Protein AF-A0A961BV70-F1 (afdb_monomer_lite)

Foldseek 3Di:
DVVVVVVVVVVVVVVVVVVVVVVVVVVVLQCVLDLDNVDRAPDDSVLVPDPDLLSVLSVLSSVLLVVVPDPPPPDDDDDDPPDLVNLSVVLVVLSRVLRNVSVVLVPDDPVSSPVVSVVSSVSSVVSSVSSVVSVVVVVVVVVPDDDPPDDDPVVVVVVVVVVVVVVVVVVVVVVVVVVCVVVVNPCVCVVPVPDDPPDPVVPPDDPDDPPPDDDDDDDPPPPDDDDDPVPVVVPPDDDDDDPDDDDDDDD

pLDDT: mean 79.18, std 16.56, range [47.66, 98.44]

Sequence (251 aa):
MELLIALLVIVITWCLLMALGVGVFWWKLERSNRVVPSRPTPAPVTWLVSPARPAQLHRRLRNAVAPGHQPPRKRAEAPMPGSLPALRRDLEDQAVTVDHHLVQVANRPRAYRRHELVALDVQVRQVEALSQRVRQLEFHSSTNPPPGARPIPQTDTELHRLAQSVQHHEQAFAELNALERANGLGDLEALLRPAAPADRAASSAPTADPLASRPAPPTPDELGPAREADAISQQLWPPTPRPGARAPRQR

Secondary structure (DSSP, 8-state):
-HHHHHHHHHHHHHHHHHHHHHHHHHHHHHHHT-SSTTS-----GGGGT--SHHHHHHHHHHHHHGGG-PPP-S--PPPPTTSHHHHHHHHHHHHHHHHHHHHHHHHS-HHHHHHHHHHHHHHHHHHHHHHHHHHHHHHHHHTS--BTBPPPTHHHHHHHHHHHHHHHHHHHHHHHHHHHHHTTGGGHHHHHS----TTSTT--------TT--PPPPPTT------SHHHHTTSS-PPPPPTT-PPP---

Structure (mmCIF, N/CA/C/O backbone):
data_AF-A0A961BV70-F1
#
_entry.id   AF-A0A961BV70-F1
#
loop_
_atom_site.group_PDB
_atom_site.id
_atom_site.type_symbol
_atom_site.label_atom_id
_atom_site.label_alt_id
_atom_site.label_comp_id
_atom_site.label_asym_id
_atom_site.label_entity_id
_atom_site.label_seq_id
_atom_site.pdbx_PDB_ins_code
_atom_site.Cartn_x
_atom_site.Cartn_y
_atom_site.Cartn_z
_atom_site.occupancy
_atom_site.B_iso_or_equiv
_atom_site.auth_seq_id
_atom_site.auth_comp_id
_atom_site.auth_asym_id
_atom_site.auth_atom_id
_atom_site.pdbx_PDB_model_num
ATOM 1 N N . MET A 1 1 ? 24.519 -1.765 -52.452 1.00 93.06 1 MET A N 1
ATOM 2 C CA . MET A 1 1 ? 24.445 -2.793 -51.389 1.00 93.06 1 MET A CA 1
ATOM 3 C C . MET A 1 1 ? 24.973 -2.267 -50.060 1.00 93.06 1 MET A C 1
ATOM 5 O O . MET A 1 1 ? 24.235 -2.324 -49.089 1.00 93.06 1 MET A O 1
ATOM 9 N N . GLU A 1 2 ? 26.171 -1.675 -50.009 1.00 95.44 2 GLU A N 1
ATOM 10 C CA . GLU A 1 2 ? 26.780 -1.193 -48.752 1.00 95.44 2 GLU A CA 1
ATOM 11 C C . GLU A 1 2 ? 25.962 -0.133 -47.997 1.00 95.44 2 GLU A C 1
ATOM 13 O O . GLU A 1 2 ? 25.763 -0.268 -46.794 1.00 95.44 2 GLU A O 1
ATOM 18 N N . LEU A 1 3 ? 25.394 0.865 -48.690 1.00 96.56 3 LEU A N 1
ATOM 19 C CA . LEU A 1 3 ? 24.526 1.876 -48.057 1.00 96.56 3 LEU A CA 1
ATOM 20 C C . LEU A 1 3 ? 23.280 1.266 -47.395 1.00 96.56 3 LEU A C 1
ATOM 22 O O . LEU A 1 3 ? 22.829 1.735 -46.354 1.00 96.56 3 LEU A O 1
ATOM 26 N N . LEU A 1 4 ? 22.742 0.199 -47.988 1.00 96.12 4 LEU A N 1
ATOM 27 C CA . LEU A 1 4 ? 21.566 -0.506 -47.481 1.00 96.12 4 LEU A CA 1
ATOM 28 C C . LEU A 1 4 ? 21.922 -1.294 -46.211 1.00 96.12 4 LEU A C 1
ATOM 30 O O . LEU A 1 4 ? 21.178 -1.261 -45.234 1.00 96.12 4 LEU A O 1
ATOM 34 N N . ILE A 1 5 ? 23.102 -1.924 -46.199 1.00 97.38 5 ILE A N 1
ATOM 35 C CA . ILE A 1 5 ? 23.652 -2.612 -45.023 1.00 97.38 5 ILE A CA 1
ATOM 36 C C . ILE A 1 5 ? 23.908 -1.608 -43.891 1.00 97.38 5 ILE A C 1
ATOM 38 O O . ILE A 1 5 ? 23.471 -1.839 -42.767 1.00 97.38 5 ILE A O 1
ATOM 42 N N . ALA A 1 6 ? 24.552 -0.473 -44.179 1.00 97.44 6 ALA A N 1
ATOM 43 C CA . ALA A 1 6 ? 24.838 0.555 -43.178 1.00 97.44 6 ALA A CA 1
ATOM 44 C C . ALA A 1 6 ? 23.553 1.126 -42.550 1.00 97.44 6 ALA A C 1
ATOM 46 O O . ALA A 1 6 ? 23.449 1.213 -41.326 1.00 97.44 6 ALA A O 1
ATOM 47 N N . LEU A 1 7 ? 22.545 1.447 -43.370 1.00 97.81 7 LEU A N 1
ATOM 48 C CA . LEU A 1 7 ? 21.243 1.915 -42.890 1.00 97.81 7 LEU A CA 1
ATOM 49 C C . LEU A 1 7 ? 20.566 0.871 -41.991 1.00 97.81 7 LEU A C 1
ATOM 51 O O . LEU A 1 7 ? 20.076 1.209 -40.915 1.00 97.81 7 LEU A O 1
ATOM 55 N N . LEU A 1 8 ? 20.567 -0.398 -42.407 1.00 98.06 8 LEU A N 1
ATOM 56 C CA . LEU A 1 8 ? 19.967 -1.493 -41.648 1.00 98.06 8 LEU A CA 1
ATOM 57 C C . LEU A 1 8 ? 20.641 -1.668 -40.279 1.00 98.06 8 LEU A C 1
ATOM 59 O O . LEU A 1 8 ? 19.948 -1.785 -39.271 1.00 98.06 8 LEU A O 1
ATOM 63 N N . VAL A 1 9 ? 21.974 -1.606 -40.219 1.00 98.19 9 VAL A N 1
ATOM 64 C CA . VAL A 1 9 ? 22.724 -1.675 -38.953 1.00 98.19 9 VAL A CA 1
ATOM 65 C C . VAL A 1 9 ? 22.363 -0.510 -38.032 1.00 98.19 9 VAL A C 1
ATOM 67 O O . VAL A 1 9 ? 22.137 -0.724 -36.840 1.00 98.19 9 VAL A O 1
ATOM 70 N N . ILE A 1 10 ? 22.250 0.711 -38.563 1.00 98.44 10 ILE A N 1
ATOM 71 C CA . ILE A 1 10 ? 21.857 1.891 -37.779 1.00 98.44 10 ILE A CA 1
ATOM 72 C C . ILE A 1 10 ? 20.443 1.719 -37.210 1.00 98.44 10 ILE A C 1
ATOM 74 O O . ILE A 1 10 ? 20.242 1.931 -36.013 1.00 98.44 10 ILE A O 1
ATOM 78 N N . VAL A 1 11 ? 19.476 1.298 -38.032 1.00 98.38 11 VAL A N 1
ATOM 79 C CA . VAL A 1 11 ? 18.085 1.080 -37.600 1.00 98.38 11 VAL A CA 1
ATOM 80 C C .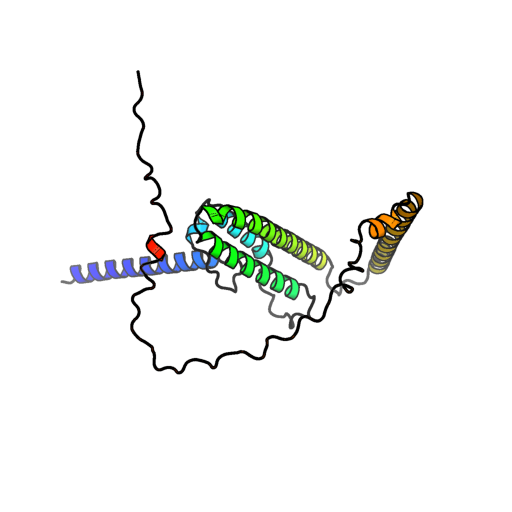 VAL A 1 11 ? 18.009 0.002 -36.520 1.00 98.38 11 VAL A C 1
ATOM 82 O O . VAL A 1 11 ? 17.393 0.228 -35.481 1.00 98.38 11 VAL A O 1
ATOM 85 N N . ILE A 1 12 ? 18.687 -1.134 -36.710 1.00 98.25 12 ILE A N 1
ATOM 86 C CA . ILE A 1 12 ? 18.727 -2.218 -35.716 1.00 98.25 12 ILE A CA 1
ATOM 87 C C . ILE A 1 12 ? 19.347 -1.727 -34.406 1.00 98.25 12 ILE A C 1
ATOM 89 O O . ILE A 1 12 ? 18.802 -1.987 -33.334 1.00 98.25 12 ILE A O 1
ATOM 93 N N . THR A 1 13 ? 20.446 -0.974 -34.479 1.00 98.31 13 THR A N 1
ATOM 94 C CA . THR A 1 13 ? 21.120 -0.422 -33.296 1.00 98.31 13 THR A CA 1
ATOM 95 C C . THR A 1 13 ? 20.191 0.514 -32.519 1.00 98.31 13 THR A C 1
ATOM 97 O O . THR A 1 13 ? 20.054 0.378 -31.304 1.00 98.31 13 THR A O 1
ATOM 100 N N . TRP A 1 14 ? 19.483 1.417 -33.204 1.00 98.44 14 TRP A N 1
ATOM 101 C CA . TRP A 1 14 ? 18.501 2.307 -32.577 1.00 98.44 14 TRP A CA 1
ATOM 102 C C . TRP A 1 14 ? 17.315 1.553 -31.973 1.00 98.44 14 TRP A C 1
ATOM 104 O O . TRP A 1 14 ? 16.906 1.859 -30.851 1.00 98.44 14 TRP A O 1
ATOM 114 N N . CYS A 1 15 ? 16.786 0.546 -32.670 1.00 97.94 15 CYS A N 1
ATOM 115 C CA . CYS A 1 15 ? 15.726 -0.312 -32.145 1.00 97.94 15 CYS A CA 1
ATOM 116 C C . CYS A 1 15 ? 16.171 -1.052 -30.876 1.00 97.94 15 CYS A C 1
ATOM 118 O O . CYS A 1 15 ? 15.418 -1.087 -29.904 1.00 97.94 15 CYS A O 1
ATOM 120 N N . LEU A 1 16 ? 17.396 -1.588 -30.850 1.00 97.56 16 LEU A N 1
ATOM 121 C CA . LEU A 1 16 ? 17.963 -2.254 -29.674 1.00 97.56 16 LEU A CA 1
ATOM 122 C C . LEU A 1 16 ? 18.126 -1.288 -28.496 1.00 97.56 16 LEU A C 1
ATOM 124 O O . LEU A 1 16 ? 17.727 -1.617 -27.378 1.00 97.56 16 LEU A O 1
ATOM 128 N N . LEU A 1 17 ? 18.651 -0.084 -28.738 1.00 97.31 17 LEU A N 1
ATOM 129 C CA . LEU A 1 17 ? 18.788 0.946 -27.704 1.00 97.31 17 LEU A CA 1
ATOM 130 C C . LEU A 1 17 ? 17.429 1.365 -27.130 1.00 97.31 17 LEU A C 1
ATOM 132 O O . LEU A 1 17 ? 17.287 1.468 -25.911 1.00 97.31 17 LEU A O 1
ATOM 136 N N . MET A 1 18 ? 16.416 1.559 -27.979 1.00 97.69 18 MET A N 1
ATOM 137 C CA . MET A 1 18 ? 15.059 1.895 -27.536 1.00 97.69 18 MET A CA 1
ATOM 138 C C . MET A 1 18 ? 14.412 0.757 -26.750 1.00 97.69 18 MET A C 1
ATOM 140 O O . MET A 1 18 ? 13.852 1.001 -25.683 1.00 97.69 18 MET A O 1
ATOM 144 N N . ALA A 1 19 ? 14.526 -0.485 -27.222 1.00 95.00 19 ALA A N 1
ATOM 145 C CA . ALA A 1 19 ? 14.002 -1.648 -26.512 1.00 95.00 19 ALA A CA 1
ATOM 146 C C . ALA A 1 19 ? 14.646 -1.798 -25.124 1.00 95.00 19 ALA A C 1
ATOM 148 O O . ALA A 1 19 ? 13.940 -2.005 -24.135 1.00 95.00 19 ALA A O 1
ATOM 149 N N . LEU A 1 20 ? 15.967 -1.614 -25.028 1.00 95.38 20 LEU A N 1
ATOM 150 C CA . LEU A 1 20 ? 16.687 -1.636 -23.756 1.00 95.38 20 LEU A CA 1
ATOM 151 C C . LEU A 1 20 ? 16.236 -0.491 -22.838 1.00 95.38 20 LEU A C 1
ATOM 153 O O . LEU A 1 20 ? 15.956 -0.716 -21.660 1.00 95.38 20 LEU A O 1
ATOM 157 N N . GLY A 1 21 ? 16.117 0.724 -23.379 1.00 95.00 21 GLY A N 1
ATOM 158 C CA . GLY A 1 21 ? 15.649 1.897 -22.644 1.00 95.00 21 GLY A CA 1
ATOM 159 C C . GLY A 1 21 ? 14.245 1.703 -22.070 1.00 95.00 21 GLY A C 1
ATOM 160 O O . GLY A 1 21 ? 14.028 1.933 -20.880 1.00 95.00 21 GLY A O 1
ATOM 161 N N . VAL A 1 22 ? 13.310 1.205 -22.883 1.00 93.44 22 VAL A N 1
ATOM 162 C CA . VAL A 1 22 ? 11.944 0.873 -22.454 1.00 93.44 22 VAL A CA 1
ATOM 163 C C . VAL A 1 22 ? 11.966 -0.232 -21.399 1.00 93.44 22 VAL A C 1
ATOM 165 O O . VAL A 1 22 ? 11.309 -0.087 -20.371 1.00 93.44 22 VAL A O 1
ATOM 168 N N . GLY A 1 23 ? 12.758 -1.291 -21.585 1.00 90.94 23 GLY A N 1
ATOM 169 C CA . GLY A 1 23 ? 12.879 -2.382 -20.615 1.00 90.94 23 GLY A CA 1
ATOM 170 C C . GLY A 1 23 ? 13.374 -1.912 -19.243 1.00 90.94 23 GLY A C 1
ATOM 171 O O . GLY A 1 23 ? 12.754 -2.204 -18.220 1.00 90.94 23 GLY A O 1
ATOM 172 N N . VAL A 1 24 ? 14.444 -1.112 -19.209 1.00 90.88 24 VAL A N 1
ATOM 173 C CA . VAL A 1 24 ? 14.981 -0.532 -17.965 1.00 90.88 24 VAL A CA 1
ATOM 174 C C . VAL A 1 24 ? 13.976 0.426 -17.324 1.00 90.88 24 VAL A C 1
ATOM 176 O O . VAL A 1 24 ? 13.809 0.424 -16.102 1.00 90.88 24 VAL A O 1
ATOM 179 N N . PHE A 1 25 ? 13.282 1.229 -18.132 1.00 89.44 25 PHE A N 1
ATOM 180 C CA . PHE A 1 25 ? 12.258 2.150 -17.651 1.00 89.44 25 PHE A CA 1
ATOM 181 C C . PHE A 1 25 ? 11.081 1.408 -17.004 1.00 89.44 25 PHE A C 1
ATOM 183 O O . PHE A 1 25 ? 10.689 1.744 -15.885 1.00 89.44 25 PHE A O 1
ATOM 190 N N . TRP A 1 26 ? 10.575 0.352 -17.647 1.00 86.44 26 TRP A N 1
ATOM 191 C CA . TRP A 1 26 ? 9.524 -0.511 -17.103 1.00 86.44 26 TRP A CA 1
ATOM 192 C C . TRP A 1 26 ? 9.962 -1.218 -15.823 1.00 86.44 26 TRP A C 1
ATOM 194 O O . TRP A 1 26 ? 9.235 -1.191 -14.833 1.00 86.44 26 TRP A O 1
ATOM 204 N N . TRP A 1 27 ? 11.179 -1.761 -15.791 1.00 84.75 27 TRP A N 1
ATOM 205 C CA . TRP A 1 27 ? 11.729 -2.390 -14.590 1.00 84.75 27 TRP A CA 1
ATOM 206 C C . TRP A 1 27 ? 11.845 -1.404 -13.420 1.00 84.75 27 TRP A C 1
ATOM 208 O O . TRP A 1 27 ? 11.506 -1.725 -12.279 1.00 84.75 27 TRP A O 1
ATOM 218 N N . LYS A 1 28 ? 12.269 -0.165 -13.694 1.00 85.94 28 LYS A N 1
ATOM 219 C CA . LYS A 1 28 ? 12.348 0.898 -12.686 1.00 85.94 28 LYS A CA 1
ATOM 220 C C . LYS A 1 28 ? 10.963 1.306 -12.178 1.00 85.94 28 LYS A C 1
ATOM 222 O O . LYS A 1 28 ? 10.810 1.545 -10.976 1.00 85.94 28 LYS A O 1
ATOM 227 N N . LEU A 1 29 ? 9.966 1.374 -13.061 1.00 83.81 29 LEU A N 1
ATOM 228 C CA . LEU A 1 29 ? 8.575 1.660 -12.703 1.00 83.81 29 LEU A CA 1
ATOM 229 C C . LEU A 1 29 ? 7.986 0.553 -11.835 1.00 83.81 29 LEU A C 1
ATOM 231 O O . LEU A 1 29 ? 7.416 0.844 -10.789 1.00 83.81 29 LEU A O 1
ATOM 235 N N . GLU A 1 30 ? 8.180 -0.705 -12.217 1.00 82.94 30 GLU A N 1
ATOM 236 C CA . GLU A 1 30 ? 7.689 -1.851 -11.459 1.00 82.94 30 GLU A CA 1
ATOM 237 C C . GLU A 1 30 ? 8.342 -1.917 -10.079 1.00 82.94 30 GLU A C 1
ATOM 239 O O . GLU A 1 30 ? 7.657 -2.058 -9.071 1.00 82.94 30 GLU A O 1
ATOM 244 N N . ARG A 1 31 ? 9.662 -1.707 -10.002 1.00 81.69 31 ARG A N 1
ATOM 245 C CA . ARG A 1 31 ? 10.385 -1.642 -8.728 1.00 81.69 31 ARG A CA 1
ATOM 246 C C . ARG A 1 31 ? 9.912 -0.483 -7.854 1.00 81.69 31 ARG A C 1
ATOM 248 O O . ARG A 1 31 ? 9.874 -0.615 -6.634 1.00 81.69 31 ARG A O 1
ATOM 255 N N . SER A 1 32 ? 9.530 0.632 -8.472 1.00 80.50 32 SER A N 1
ATOM 256 C CA . SER A 1 32 ? 8.930 1.763 -7.769 1.00 80.50 32 SER A CA 1
ATOM 257 C C . SER A 1 32 ? 7.488 1.481 -7.355 1.00 80.50 32 SER A C 1
ATOM 259 O O . SER A 1 32 ? 7.044 2.043 -6.373 1.00 80.50 32 SER A O 1
ATOM 261 N N . ASN A 1 33 ? 6.739 0.620 -8.037 1.00 84.25 33 ASN A N 1
ATOM 262 C CA . ASN A 1 33 ? 5.350 0.332 -7.671 1.00 84.25 33 ASN A CA 1
ATOM 263 C C . ASN A 1 33 ? 5.216 -0.653 -6.495 1.00 84.25 33 ASN A C 1
ATOM 265 O O . ASN A 1 33 ? 4.112 -0.916 -6.038 1.00 84.25 33 ASN A O 1
ATOM 269 N N . ARG A 1 34 ? 6.324 -1.211 -5.997 1.00 86.44 34 ARG A N 1
ATOM 270 C CA . ARG A 1 34 ? 6.309 -2.175 -4.890 1.00 86.44 34 ARG A CA 1
ATOM 271 C C . ARG A 1 34 ? 6.154 -1.459 -3.548 1.00 86.44 34 ARG A C 1
ATOM 273 O O . ARG A 1 34 ? 6.873 -0.498 -3.265 1.00 86.44 34 ARG A O 1
ATOM 280 N N . VAL A 1 35 ? 5.246 -1.965 -2.708 1.00 84.25 35 VAL A N 1
ATOM 281 C CA . VAL A 1 35 ? 5.086 -1.522 -1.308 1.00 84.25 35 VAL A CA 1
ATOM 282 C C . VAL A 1 35 ? 6.305 -1.934 -0.483 1.00 84.25 35 VAL A C 1
ATOM 284 O O . VAL A 1 35 ? 6.856 -1.123 0.256 1.00 84.25 35 VAL A O 1
ATOM 287 N N . VAL A 1 36 ? 6.759 -3.177 -0.668 1.00 85.19 36 VAL A N 1
ATOM 288 C CA . VAL A 1 36 ? 7.942 -3.738 -0.011 1.00 85.19 36 VAL A CA 1
ATOM 289 C C . VAL A 1 36 ? 8.957 -4.130 -1.091 1.00 85.19 36 VAL A C 1
ATOM 291 O O . VAL A 1 36 ? 8.629 -4.945 -1.952 1.00 85.19 36 VAL A O 1
ATOM 294 N N . PRO A 1 37 ? 10.195 -3.598 -1.089 1.00 79.69 37 PRO A N 1
ATOM 295 C CA . PRO A 1 37 ? 11.159 -3.844 -2.169 1.00 79.69 37 PRO A CA 1
ATOM 296 C C . PRO A 1 37 ? 11.518 -5.321 -2.378 1.00 79.69 37 PRO A C 1
ATOM 298 O O . PRO A 1 37 ? 11.852 -5.721 -3.495 1.00 79.69 37 PRO A O 1
ATOM 301 N N . SER A 1 38 ? 11.457 -6.117 -1.308 1.00 81.69 38 SER A N 1
ATOM 302 C CA . SER A 1 38 ? 11.804 -7.540 -1.288 1.00 81.69 38 SER A CA 1
ATOM 303 C C . SER A 1 38 ? 10.693 -8.461 -1.796 1.00 81.69 38 SER A C 1
ATOM 305 O O . SER A 1 38 ? 10.983 -9.623 -2.076 1.00 81.69 38 SER A O 1
ATOM 307 N N . ARG A 1 39 ? 9.448 -7.982 -1.953 1.00 82.62 39 ARG A N 1
ATOM 308 C CA . ARG A 1 39 ? 8.317 -8.816 -2.385 1.00 82.62 39 ARG A CA 1
ATOM 309 C C . ARG A 1 39 ? 7.649 -8.278 -3.651 1.00 82.62 39 ARG A C 1
ATOM 311 O O . ARG A 1 39 ? 7.432 -7.072 -3.767 1.00 82.62 39 ARG A O 1
ATOM 318 N N . PRO A 1 40 ? 7.326 -9.150 -4.622 1.00 82.50 40 PRO A N 1
ATOM 319 C CA . PRO A 1 40 ? 6.528 -8.746 -5.769 1.00 82.50 40 PRO A CA 1
ATOM 320 C C . PRO A 1 40 ? 5.101 -8.420 -5.313 1.00 82.50 40 PRO A C 1
ATOM 322 O O . PRO A 1 40 ? 4.535 -9.126 -4.482 1.00 82.50 40 PRO A O 1
ATOM 325 N N . THR A 1 41 ? 4.523 -7.356 -5.865 1.00 80.31 41 THR A N 1
ATOM 326 C CA . THR A 1 41 ? 3.137 -6.944 -5.606 1.00 80.31 41 THR A CA 1
ATOM 327 C C . THR A 1 41 ? 2.348 -6.994 -6.916 1.00 80.31 41 THR A C 1
ATOM 329 O O . THR A 1 41 ? 2.859 -6.503 -7.924 1.00 80.31 41 THR A O 1
ATOM 332 N N . PRO A 1 42 ? 1.103 -7.498 -6.937 1.00 83.12 42 PRO A N 1
ATOM 333 C CA . PRO A 1 42 ? 0.272 -7.571 -8.142 1.00 83.12 42 PRO A CA 1
ATOM 334 C C . PRO A 1 42 ? -0.327 -6.212 -8.562 1.00 83.12 42 PRO A C 1
ATOM 336 O O . PRO A 1 42 ? -1.200 -6.160 -9.428 1.00 83.12 42 PRO A O 1
ATOM 339 N N . ALA A 1 43 ? 0.100 -5.105 -7.945 1.00 85.62 43 ALA A N 1
ATOM 340 C CA . ALA A 1 43 ? -0.422 -3.775 -8.223 1.00 85.62 43 ALA A CA 1
ATOM 341 C C . ALA A 1 43 ? -0.111 -3.334 -9.670 1.00 85.62 43 ALA A C 1
ATOM 343 O O . ALA A 1 43 ? 1.052 -3.341 -10.091 1.00 85.62 43 ALA A O 1
ATOM 344 N N . PRO A 1 44 ? -1.119 -2.900 -10.448 1.00 88.62 44 PRO A N 1
ATOM 345 C CA . PRO A 1 44 ? -0.910 -2.490 -11.829 1.00 88.62 44 PRO A CA 1
ATOM 346 C C . PRO A 1 44 ? -0.116 -1.180 -11.902 1.00 88.62 44 PRO A C 1
ATOM 348 O O . PRO A 1 44 ? -0.380 -0.224 -11.171 1.00 88.62 44 PRO A O 1
ATOM 351 N N . VAL A 1 45 ? 0.816 -1.097 -12.855 1.00 87.62 45 VAL A N 1
ATOM 352 C CA . VAL A 1 45 ? 1.683 0.083 -13.065 1.00 87.62 45 VAL A CA 1
ATOM 353 C C . VAL A 1 45 ? 0.906 1.371 -13.363 1.00 87.62 45 VAL A C 1
ATOM 355 O O . VAL A 1 45 ? 1.381 2.472 -13.088 1.00 87.62 45 VAL A O 1
ATOM 358 N N . THR A 1 46 ? -0.328 1.253 -13.860 1.00 89.50 46 THR A N 1
ATOM 359 C CA . THR A 1 46 ? -1.224 2.389 -14.133 1.00 89.50 46 THR A CA 1
ATOM 360 C C . THR A 1 46 ? -1.569 3.195 -12.872 1.00 89.50 46 THR A C 1
ATOM 362 O O . THR A 1 46 ? -1.903 4.379 -12.966 1.00 89.50 46 THR A O 1
ATOM 365 N N . TRP A 1 47 ? -1.444 2.611 -11.674 1.00 91.12 47 TRP A N 1
ATOM 366 C CA . TRP A 1 47 ? -1.696 3.307 -10.407 1.00 91.12 47 TRP A CA 1
ATOM 367 C C . TRP A 1 47 ? -0.650 4.371 -10.068 1.00 91.12 47 TRP A C 1
ATOM 369 O O . TRP A 1 47 ? -0.955 5.304 -9.319 1.00 91.12 47 TRP A O 1
ATOM 379 N N . LEU A 1 48 ? 0.543 4.312 -10.667 1.00 87.06 48 LEU A N 1
ATOM 380 C CA . LEU A 1 48 ? 1.571 5.344 -10.491 1.00 87.06 48 LEU A CA 1
ATOM 381 C C . LEU A 1 48 ? 1.128 6.714 -11.012 1.00 87.06 48 LEU A C 1
ATOM 383 O O . LEU A 1 48 ? 1.573 7.736 -10.497 1.00 87.06 48 LEU A O 1
ATOM 387 N N . VAL A 1 49 ? 0.206 6.741 -11.977 1.00 88.31 49 VAL A N 1
ATOM 388 C CA . VAL A 1 49 ? -0.316 7.976 -12.586 1.00 88.31 49 VAL A CA 1
ATOM 389 C C . VAL A 1 49 ? -1.811 8.181 -12.342 1.00 88.31 49 VAL A C 1
ATOM 391 O O . VAL A 1 49 ? -2.278 9.315 -12.350 1.00 88.31 49 VAL A O 1
ATOM 394 N N . SER A 1 50 ? -2.569 7.121 -12.044 1.00 91.25 50 SER A N 1
ATOM 395 C CA . SER A 1 50 ? -4.018 7.223 -11.843 1.00 91.25 50 SER A CA 1
ATOM 396 C C . SER A 1 50 ? -4.399 8.005 -10.572 1.00 91.25 50 SER A C 1
ATOM 398 O O . SER A 1 50 ? -3.877 7.704 -9.496 1.00 91.25 50 SER A O 1
ATOM 400 N N . PRO A 1 51 ? -5.364 8.945 -10.641 1.00 93.06 51 PRO A N 1
ATOM 401 C CA . PRO A 1 51 ? -5.909 9.628 -9.467 1.00 93.06 51 PRO A CA 1
ATOM 402 C C . PRO A 1 51 ? -7.006 8.822 -8.750 1.00 93.06 51 PRO A C 1
ATOM 404 O O . PRO A 1 51 ? -7.635 9.331 -7.822 1.00 93.06 51 PRO A O 1
ATOM 407 N N . ALA A 1 52 ? -7.289 7.586 -9.175 1.00 93.75 52 ALA A N 1
ATOM 408 C CA . ALA A 1 52 ? -8.355 6.776 -8.598 1.00 93.75 52 ALA A CA 1
ATOM 409 C C . ALA A 1 52 ? -8.113 6.472 -7.104 1.00 93.75 52 ALA A C 1
ATOM 411 O O . ALA A 1 52 ? -6.984 6.250 -6.674 1.00 93.75 52 ALA A O 1
ATOM 412 N N . ARG A 1 53 ? -9.194 6.383 -6.314 1.00 95.19 53 ARG A N 1
ATOM 413 C CA . ARG A 1 53 ? -9.150 6.023 -4.881 1.00 95.19 53 ARG A CA 1
ATOM 414 C C . ARG A 1 53 ? -8.253 4.819 -4.528 1.00 95.19 53 ARG A C 1
ATOM 416 O O . ARG A 1 53 ? -7.458 4.981 -3.608 1.00 95.19 53 ARG A O 1
ATOM 423 N N . PRO A 1 54 ? -8.313 3.659 -5.218 1.00 94.25 54 PRO A N 1
ATOM 424 C CA . PRO A 1 54 ? -7.407 2.544 -4.918 1.00 94.25 54 PRO A CA 1
ATOM 425 C C . PRO A 1 54 ? -5.929 2.924 -5.092 1.00 94.25 54 PRO A C 1
ATOM 427 O O . PRO A 1 54 ? -5.117 2.636 -4.220 1.00 94.25 54 PRO A O 1
ATOM 430 N N . ALA A 1 55 ? -5.587 3.667 -6.149 1.00 94.94 55 ALA A N 1
ATOM 431 C CA . ALA A 1 55 ? -4.220 4.130 -6.373 1.00 94.94 55 ALA A CA 1
ATOM 432 C C . ALA A 1 55 ? -3.741 5.084 -5.263 1.00 94.94 55 ALA A C 1
ATOM 434 O O . ALA A 1 55 ? -2.593 5.004 -4.831 1.00 94.94 55 ALA A O 1
ATOM 435 N N . GLN A 1 56 ? -4.617 5.959 -4.757 1.00 95.94 56 GLN A N 1
ATOM 436 C CA . GLN A 1 56 ? -4.285 6.844 -3.633 1.00 95.94 56 GLN A CA 1
ATOM 437 C C . GLN A 1 56 ? -3.994 6.058 -2.347 1.00 95.94 56 GLN A C 1
ATOM 439 O O . GLN A 1 56 ? -3.005 6.341 -1.673 1.00 95.94 56 GLN A O 1
ATOM 444 N N . LEU A 1 57 ? -4.831 5.066 -2.023 1.00 96.19 57 LEU A N 1
ATOM 445 C CA . LEU A 1 57 ? -4.641 4.196 -0.858 1.00 96.19 57 LEU A CA 1
ATOM 446 C C . LEU A 1 57 ? -3.344 3.384 -0.963 1.00 96.19 57 LEU A C 1
ATOM 448 O O . LEU A 1 57 ? -2.584 3.333 -0.001 1.00 96.19 57 LEU A O 1
ATOM 452 N N . HIS A 1 58 ? -3.038 2.841 -2.142 1.00 95.00 58 HIS A N 1
ATOM 453 C CA . HIS A 1 58 ? -1.779 2.141 -2.395 1.00 95.00 58 HIS A CA 1
ATOM 454 C C . HIS A 1 58 ? -0.555 3.054 -2.193 1.00 95.00 58 HIS A C 1
ATOM 456 O O . HIS A 1 58 ? 0.389 2.688 -1.495 1.00 95.00 58 HIS A O 1
ATOM 462 N N . ARG A 1 59 ? -0.570 4.283 -2.736 1.00 93.81 59 ARG A N 1
ATOM 463 C CA . ARG A 1 59 ? 0.527 5.253 -2.531 1.00 93.81 59 ARG A CA 1
ATOM 464 C C . ARG A 1 59 ? 0.705 5.621 -1.057 1.00 93.81 59 ARG A C 1
ATOM 466 O O . ARG A 1 59 ? 1.835 5.739 -0.595 1.00 93.81 59 ARG A O 1
ATOM 473 N N . ARG A 1 60 ? -0.396 5.789 -0.321 1.00 94.25 60 ARG A N 1
ATOM 474 C CA . ARG A 1 60 ? -0.389 6.038 1.127 1.00 94.25 60 ARG A CA 1
ATOM 475 C C . ARG A 1 60 ? 0.238 4.881 1.902 1.00 94.25 60 ARG A C 1
ATOM 477 O O . ARG A 1 60 ? 1.178 5.105 2.660 1.00 94.25 60 ARG A O 1
ATOM 484 N N . LEU A 1 61 ? -0.197 3.655 1.618 1.00 94.12 61 LEU A N 1
ATOM 485 C CA . LEU A 1 61 ? 0.361 2.436 2.199 1.00 94.12 61 LEU A CA 1
ATOM 486 C C . LEU A 1 61 ? 1.863 2.309 1.905 1.00 94.12 61 LEU A C 1
ATOM 488 O O . LEU A 1 61 ? 2.663 2.089 2.810 1.00 94.12 61 LEU A O 1
ATOM 492 N N . ARG A 1 62 ? 2.277 2.555 0.658 1.00 92.19 62 ARG A N 1
ATOM 493 C CA . ARG A 1 62 ? 3.693 2.587 0.275 1.00 92.19 62 ARG A CA 1
ATOM 494 C C . ARG A 1 62 ? 4.483 3.634 1.064 1.00 92.19 62 ARG A C 1
ATOM 496 O O . ARG A 1 62 ? 5.565 3.329 1.552 1.00 92.19 62 ARG A O 1
ATOM 503 N N . ASN A 1 63 ? 3.956 4.845 1.231 1.00 90.62 63 ASN A N 1
ATOM 504 C CA . ASN A 1 63 ? 4.619 5.906 2.001 1.00 90.62 63 ASN A CA 1
ATOM 505 C C . ASN A 1 63 ? 4.715 5.587 3.506 1.00 90.62 63 ASN A C 1
ATOM 507 O O . ASN A 1 63 ? 5.646 6.044 4.177 1.00 90.62 63 ASN A O 1
ATOM 511 N N . ALA A 1 64 ? 3.779 4.800 4.043 1.00 91.38 64 ALA A N 1
ATOM 512 C CA . ALA A 1 64 ? 3.819 4.315 5.420 1.00 91.38 64 ALA A CA 1
ATOM 513 C C . ALA A 1 64 ? 4.973 3.321 5.639 1.00 91.38 64 ALA A C 1
ATOM 515 O O . ALA A 1 64 ? 5.720 3.438 6.612 1.00 91.38 64 ALA A O 1
ATOM 516 N N . VAL A 1 65 ? 5.182 2.402 4.695 1.00 90.00 65 VAL A N 1
ATOM 517 C CA . VAL A 1 65 ? 6.176 1.322 4.820 1.00 90.00 65 VAL A CA 1
ATOM 518 C C . VAL A 1 65 ? 7.573 1.739 4.334 1.00 90.00 65 VAL A C 1
ATOM 520 O O . VAL A 1 65 ? 8.577 1.310 4.900 1.00 90.00 65 VAL A O 1
ATOM 523 N N . ALA A 1 66 ? 7.672 2.619 3.330 1.00 83.50 66 ALA A N 1
ATOM 524 C CA . ALA A 1 66 ? 8.936 2.934 2.649 1.00 83.50 66 ALA A CA 1
ATOM 525 C C . ALA A 1 66 ? 10.096 3.396 3.564 1.00 83.50 66 ALA A C 1
ATOM 527 O O . ALA A 1 66 ? 11.219 2.930 3.365 1.00 83.50 66 ALA A O 1
ATOM 528 N N . PRO A 1 67 ? 9.889 4.261 4.574 1.00 65.81 67 PRO A N 1
ATOM 529 C CA . PRO A 1 67 ? 10.973 4.758 5.431 1.00 65.81 67 PRO A CA 1
ATOM 530 C C . PRO A 1 67 ? 11.562 3.701 6.365 1.00 65.81 67 PRO A C 1
ATOM 532 O O . PRO A 1 67 ? 12.648 3.907 6.896 1.00 65.81 67 PRO A O 1
ATOM 535 N N . GLY A 1 68 ? 10.889 2.558 6.522 1.00 58.91 68 GLY A N 1
ATOM 536 C CA . GLY A 1 68 ? 11.435 1.410 7.232 1.00 58.91 68 GLY A CA 1
ATOM 537 C C . GLY A 1 68 ? 12.449 0.614 6.407 1.00 58.91 68 GLY A C 1
ATOM 538 O O . GLY A 1 68 ? 13.149 -0.227 6.940 1.00 58.91 68 GLY A O 1
ATOM 539 N N . HIS A 1 69 ? 12.614 0.834 5.107 1.00 55.16 69 HIS A N 1
ATOM 540 C CA . HIS A 1 69 ? 13.504 -0.024 4.322 1.00 55.16 69 HIS A CA 1
ATOM 541 C C . HIS A 1 69 ? 14.918 0.557 4.187 1.00 55.16 69 HIS A C 1
ATOM 543 O O . HIS A 1 69 ? 15.436 0.720 3.084 1.00 55.16 69 HIS A O 1
ATOM 549 N N . GLN A 1 70 ? 15.570 0.886 5.306 1.00 57.53 70 GLN A N 1
ATOM 550 C CA . GLN A 1 70 ? 17.030 0.997 5.293 1.00 57.53 70 GLN A CA 1
ATOM 551 C C . GLN A 1 70 ? 17.622 -0.415 5.327 1.00 57.53 70 GLN A C 1
ATOM 553 O O . GLN A 1 70 ? 17.257 -1.196 6.212 1.00 57.53 70 GLN A O 1
ATOM 558 N N . PRO A 1 71 ? 18.507 -0.772 4.374 1.00 52.97 71 PRO A N 1
ATOM 559 C CA . PRO A 1 71 ? 19.095 -2.100 4.338 1.00 52.97 71 PRO A CA 1
ATOM 560 C C . PRO A 1 71 ? 19.800 -2.357 5.675 1.00 52.97 71 PRO A C 1
ATOM 562 O O . PRO A 1 71 ? 20.570 -1.498 6.121 1.00 52.97 71 PRO A O 1
ATOM 565 N N . PRO A 1 72 ? 19.551 -3.507 6.330 1.00 52.03 72 PRO A N 1
ATOM 566 C CA . PRO A 1 72 ? 20.239 -3.834 7.567 1.00 52.03 72 PRO A CA 1
ATOM 567 C C . PRO A 1 72 ? 21.742 -3.777 7.287 1.00 52.03 72 PRO A C 1
ATOM 569 O O . PRO A 1 72 ? 22.234 -4.417 6.353 1.00 52.03 72 PRO A O 1
ATOM 572 N N . ARG A 1 73 ? 22.479 -2.964 8.052 1.00 56.00 73 ARG A N 1
ATOM 573 C CA . ARG A 1 73 ? 23.941 -2.859 7.952 1.00 56.00 73 ARG A CA 1
ATOM 574 C C . ARG A 1 73 ? 24.557 -4.213 8.318 1.00 56.00 73 ARG A C 1
ATOM 576 O O . ARG A 1 73 ? 24.848 -4.425 9.480 1.00 56.00 73 ARG A O 1
ATOM 583 N N . LYS A 1 74 ? 24.685 -5.114 7.332 1.00 47.66 74 LYS A N 1
ATOM 584 C CA . LYS A 1 74 ? 25.482 -6.360 7.181 1.00 47.66 74 LYS A CA 1
ATOM 585 C C . LYS A 1 74 ? 25.837 -7.243 8.405 1.00 47.66 74 LYS A C 1
ATOM 587 O O . LYS A 1 74 ? 26.588 -8.195 8.234 1.00 47.66 74 LYS A O 1
ATOM 592 N N . ARG A 1 75 ? 25.319 -7.007 9.609 1.00 48.22 75 ARG A N 1
ATOM 593 C CA . ARG A 1 75 ? 25.765 -7.672 10.843 1.00 48.22 75 ARG A CA 1
ATOM 594 C C . ARG A 1 75 ? 24.645 -7.800 11.879 1.00 48.22 75 ARG A C 1
ATOM 596 O O . ARG A 1 75 ? 24.876 -7.585 13.060 1.00 48.22 75 ARG A O 1
ATOM 603 N N . ALA A 1 76 ? 23.424 -8.079 11.431 1.00 53.78 76 ALA A N 1
ATOM 604 C CA . ALA A 1 76 ? 22.304 -8.317 12.334 1.00 53.78 76 ALA A CA 1
ATOM 605 C C . ALA A 1 76 ? 22.136 -9.827 12.533 1.00 53.78 76 ALA A C 1
ATOM 607 O O . ALA A 1 76 ? 21.858 -10.548 11.574 1.00 53.78 76 ALA A O 1
ATOM 608 N N . GLU A 1 77 ? 22.343 -10.276 13.770 1.00 57.12 77 GLU A N 1
ATOM 609 C CA . GLU A 1 77 ? 21.917 -11.585 14.268 1.00 57.12 77 GLU A CA 1
ATOM 610 C C . GLU A 1 77 ? 20.446 -11.861 13.918 1.00 57.12 77 GLU A C 1
ATOM 612 O O . GLU A 1 77 ? 19.670 -10.947 13.615 1.00 57.12 77 GLU A O 1
ATOM 617 N N . ALA A 1 78 ? 20.064 -13.142 13.934 1.00 62.41 78 ALA A N 1
ATOM 618 C CA . ALA A 1 78 ? 18.688 -13.556 13.694 1.00 62.41 78 ALA A CA 1
ATOM 619 C C . ALA A 1 78 ? 17.727 -12.733 14.580 1.00 62.41 78 ALA A C 1
ATOM 621 O O . ALA A 1 78 ? 17.946 -12.660 15.790 1.00 62.41 78 ALA A O 1
ATOM 622 N N . PRO A 1 79 ? 16.684 -12.092 14.016 1.00 61.62 79 PRO A N 1
ATOM 623 C CA . PRO A 1 79 ? 15.786 -11.262 14.806 1.00 61.62 79 PRO A CA 1
ATOM 624 C C . PRO A 1 79 ? 15.101 -12.080 15.891 1.00 61.62 79 PRO A C 1
ATOM 626 O O . PRO A 1 79 ? 14.357 -13.014 15.597 1.00 61.62 79 PRO A O 1
ATOM 629 N N . MET A 1 80 ? 15.348 -11.710 17.142 1.00 66.88 80 MET A N 1
ATOM 630 C CA . MET A 1 80 ? 14.651 -12.282 18.284 1.00 66.88 80 MET A CA 1
ATOM 631 C C . MET A 1 80 ? 13.161 -11.887 18.224 1.00 66.88 80 MET A C 1
ATOM 633 O O . MET A 1 80 ? 12.853 -10.760 17.811 1.00 66.88 80 MET A O 1
ATOM 637 N N . PRO A 1 81 ? 12.217 -12.765 18.607 1.00 67.81 81 PRO A N 1
ATOM 638 C CA . PRO A 1 81 ? 10.802 -12.407 18.696 1.00 67.81 81 PRO A CA 1
ATOM 639 C C . PRO A 1 81 ? 10.609 -11.172 19.588 1.00 67.81 81 PRO A C 1
ATOM 641 O O . PRO A 1 81 ? 11.238 -11.065 20.638 1.00 67.81 81 PRO A O 1
ATOM 644 N N . GLY A 1 82 ? 9.787 -10.215 19.152 1.00 73.06 82 GLY A N 1
ATOM 645 C CA . GLY A 1 82 ? 9.584 -8.941 19.860 1.00 73.06 82 GLY A CA 1
ATOM 646 C C . GLY A 1 82 ? 10.671 -7.882 19.628 1.00 73.06 82 GLY A C 1
ATOM 647 O O . GLY A 1 82 ? 10.543 -6.760 20.110 1.00 73.06 82 GLY A O 1
ATOM 648 N N . SER A 1 83 ? 11.719 -8.192 18.859 1.00 82.94 83 SER A N 1
ATOM 649 C CA . SER A 1 83 ? 12.689 -7.185 18.425 1.00 82.94 83 SER A CA 1
ATOM 650 C C . SER A 1 83 ? 12.082 -6.229 17.389 1.00 82.94 83 SER A C 1
ATOM 652 O O . SER A 1 83 ? 11.191 -6.585 16.616 1.00 82.94 83 SER A O 1
ATOM 654 N N . LEU A 1 84 ? 12.604 -5.004 17.325 1.00 84.62 84 LEU A N 1
ATOM 655 C CA . LEU A 1 84 ? 12.172 -3.983 16.365 1.00 84.62 84 LEU A CA 1
ATOM 656 C C . LEU A 1 84 ? 12.209 -4.456 14.890 1.00 84.62 84 LEU A C 1
ATOM 658 O O . LEU A 1 84 ? 11.262 -4.170 14.155 1.00 84.62 84 LEU A O 1
ATOM 662 N N . PRO A 1 85 ? 13.213 -5.244 14.437 1.00 84.12 85 PRO A N 1
ATOM 663 C CA . PRO A 1 85 ? 13.196 -5.842 13.103 1.00 84.12 85 PRO A CA 1
ATOM 664 C C . PRO A 1 85 ? 12.076 -6.867 12.886 1.00 84.12 85 PRO A C 1
ATOM 666 O O . PRO A 1 85 ? 11.588 -6.975 11.763 1.00 84.12 85 PRO A O 1
ATOM 669 N N . ALA A 1 86 ? 11.671 -7.619 13.916 1.00 85.75 86 ALA A N 1
ATOM 670 C CA . ALA A 1 86 ? 10.538 -8.541 13.822 1.00 85.75 86 ALA A CA 1
ATOM 671 C C . ALA A 1 86 ? 9.225 -7.763 13.651 1.00 85.75 86 ALA A C 1
ATOM 673 O O . ALA A 1 86 ? 8.500 -8.005 12.694 1.00 85.75 86 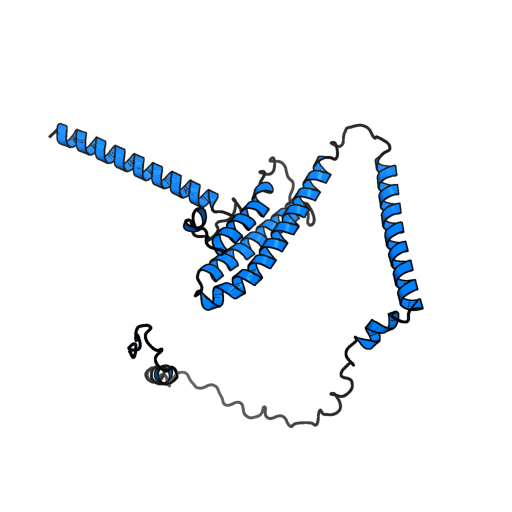ALA A O 1
ATOM 674 N N . LEU A 1 87 ? 9.005 -6.725 14.466 1.00 88.62 87 LEU A N 1
ATOM 675 C CA . LEU A 1 87 ? 7.834 -5.850 14.344 1.00 88.62 87 LEU A CA 1
ATOM 676 C C . LEU A 1 87 ? 7.758 -5.154 12.972 1.00 88.62 87 LEU A C 1
ATOM 678 O O . LEU A 1 87 ? 6.678 -4.994 12.405 1.00 88.62 87 LEU A O 1
ATOM 682 N N . ARG A 1 88 ? 8.907 -4.760 12.405 1.00 89.12 88 ARG A N 1
ATOM 683 C CA . ARG A 1 88 ? 8.977 -4.215 11.040 1.00 89.12 88 ARG A CA 1
ATOM 684 C C . ARG A 1 88 ? 8.558 -5.251 9.993 1.00 89.12 88 ARG A C 1
ATOM 686 O O . ARG A 1 88 ? 7.834 -4.894 9.069 1.00 89.12 88 ARG A O 1
ATOM 693 N N . ARG A 1 89 ? 8.992 -6.509 10.127 1.00 88.81 89 ARG A N 1
ATOM 694 C CA . ARG A 1 89 ? 8.584 -7.597 9.221 1.00 88.81 89 ARG A CA 1
ATOM 695 C C . ARG A 1 89 ? 7.086 -7.866 9.310 1.00 88.81 89 ARG A C 1
ATOM 697 O O . ARG A 1 89 ? 6.443 -7.934 8.271 1.00 88.81 89 ARG A O 1
ATOM 704 N N . ASP A 1 90 ? 6.524 -7.918 10.513 1.00 91.50 90 ASP A N 1
ATOM 705 C CA . ASP A 1 90 ? 5.082 -8.120 10.702 1.00 91.50 90 ASP A CA 1
ATOM 706 C C . ASP A 1 90 ? 4.270 -6.987 10.052 1.00 91.50 90 ASP A C 1
ATOM 708 O O . ASP A 1 90 ? 3.246 -7.220 9.409 1.00 91.50 90 ASP A O 1
ATOM 712 N N . LEU A 1 91 ? 4.768 -5.749 10.142 1.00 92.94 91 LEU A N 1
ATOM 713 C CA . LEU A 1 91 ? 4.176 -4.596 9.467 1.00 92.94 91 LEU A CA 1
ATOM 714 C C . LEU A 1 91 ? 4.269 -4.700 7.937 1.00 92.94 91 LEU A C 1
ATOM 716 O O . LEU A 1 91 ? 3.300 -4.382 7.244 1.00 92.94 91 LEU A O 1
ATOM 720 N N . GLU A 1 92 ? 5.411 -5.135 7.398 1.00 92.44 92 GLU A N 1
ATOM 721 C CA . GLU A 1 92 ? 5.581 -5.402 5.964 1.00 92.44 92 GLU A CA 1
ATOM 722 C C . GLU A 1 92 ? 4.610 -6.498 5.486 1.00 92.44 92 GLU A C 1
ATOM 724 O O . GLU A 1 92 ? 3.974 -6.344 4.441 1.00 92.44 92 GLU A O 1
ATOM 729 N N . ASP A 1 93 ? 4.436 -7.567 6.265 1.00 92.69 93 ASP A N 1
ATOM 730 C CA . ASP A 1 93 ? 3.520 -8.678 5.982 1.00 92.69 93 ASP A CA 1
ATOM 731 C C . ASP A 1 93 ? 2.058 -8.220 5.971 1.00 92.69 93 ASP A C 1
ATOM 733 O O . ASP A 1 93 ? 1.303 -8.515 5.033 1.00 92.69 93 ASP A O 1
ATOM 737 N N . GLN A 1 94 ? 1.665 -7.432 6.974 1.00 94.56 94 GLN A N 1
ATOM 738 C CA . GLN A 1 94 ? 0.331 -6.850 7.052 1.00 94.56 94 GLN A CA 1
ATOM 739 C C . GLN A 1 94 ? 0.077 -5.893 5.881 1.00 94.56 94 GLN A C 1
ATOM 741 O O . GLN A 1 94 ? -0.982 -5.954 5.254 1.00 94.56 94 GLN A O 1
ATOM 746 N N . ALA A 1 95 ? 1.050 -5.048 5.533 1.00 94.19 95 ALA A N 1
ATOM 747 C CA . ALA A 1 95 ? 0.930 -4.131 4.406 1.00 94.19 95 ALA A CA 1
ATOM 748 C C . ALA A 1 95 ? 0.772 -4.873 3.070 1.00 94.19 95 ALA A C 1
ATOM 750 O O . ALA A 1 95 ? -0.091 -4.510 2.275 1.00 94.19 95 ALA A O 1
ATOM 751 N N . VAL A 1 96 ? 1.543 -5.938 2.829 1.00 94.00 96 VAL A N 1
ATOM 752 C CA . VAL A 1 96 ? 1.403 -6.767 1.617 1.00 94.00 96 VAL A CA 1
ATOM 753 C C . VAL A 1 96 ? 0.024 -7.424 1.552 1.00 94.00 96 VAL A C 1
ATOM 755 O O . VAL A 1 96 ? -0.598 -7.451 0.491 1.00 94.00 96 VAL A O 1
ATOM 758 N N . THR A 1 97 ? -0.490 -7.901 2.685 1.00 95.06 97 THR A N 1
ATOM 759 C CA . THR A 1 97 ? -1.827 -8.506 2.763 1.00 95.06 97 THR A CA 1
ATOM 760 C C . THR A 1 97 ? -2.924 -7.493 2.428 1.00 95.06 97 THR A C 1
ATOM 762 O O . THR A 1 97 ? -3.810 -7.777 1.617 1.00 95.06 97 THR A O 1
ATOM 765 N N . VAL A 1 98 ? -2.841 -6.284 2.993 1.00 95.88 98 VAL A N 1
ATOM 766 C CA . VAL A 1 98 ? -3.776 -5.186 2.697 1.00 95.88 98 VAL A CA 1
ATOM 767 C C . VAL A 1 98 ? -3.679 -4.767 1.226 1.00 95.88 98 VAL A C 1
ATOM 769 O O . VAL A 1 98 ? -4.710 -4.555 0.589 1.00 95.88 98 VAL A O 1
ATOM 772 N N . ASP A 1 99 ? -2.473 -4.702 0.657 1.00 95.50 99 ASP A N 1
ATOM 773 C CA . ASP A 1 99 ? -2.261 -4.370 -0.757 1.00 95.50 99 ASP A CA 1
ATOM 774 C C . ASP A 1 99 ? -2.875 -5.416 -1.699 1.00 95.50 99 ASP A C 1
ATOM 776 O O . ASP A 1 99 ? -3.585 -5.068 -2.644 1.00 95.50 99 ASP A O 1
ATOM 780 N N . HIS A 1 100 ? -2.689 -6.707 -1.407 1.00 94.94 100 HIS A N 1
ATOM 781 C CA . HIS A 1 100 ? -3.327 -7.790 -2.157 1.00 94.94 100 HIS A CA 1
ATOM 782 C C . HIS A 1 100 ? -4.851 -7.667 -2.146 1.00 94.94 100 HIS A C 1
ATOM 784 O O . HIS A 1 100 ? -5.486 -7.764 -3.201 1.00 94.94 100 HIS A O 1
ATOM 790 N N . HIS A 1 101 ? -5.445 -7.405 -0.980 1.00 95.75 101 HIS A N 1
ATOM 791 C CA . HIS A 1 101 ? -6.886 -7.206 -0.879 1.00 95.75 101 HIS A CA 1
ATOM 792 C C . HIS A 1 101 ? -7.327 -5.971 -1.678 1.00 95.75 101 HIS A C 1
ATOM 794 O O . HIS A 1 101 ? -8.303 -6.024 -2.422 1.00 95.75 101 HIS A O 1
ATOM 800 N N . LEU A 1 102 ? -6.561 -4.882 -1.627 1.00 96.12 102 LEU A N 1
ATOM 801 C CA . LEU A 1 102 ? -6.835 -3.664 -2.383 1.00 96.12 102 LEU A CA 1
ATOM 802 C C . LEU A 1 102 ? -6.818 -3.902 -3.903 1.00 96.12 102 LEU A C 1
ATOM 804 O O . LEU A 1 102 ? -7.717 -3.425 -4.602 1.00 96.12 102 LEU A O 1
ATOM 808 N N . VAL A 1 103 ? -5.864 -4.682 -4.418 1.00 95.56 103 VAL A N 1
ATOM 809 C CA . VAL A 1 103 ? -5.818 -5.096 -5.834 1.00 95.56 103 VAL A CA 1
ATOM 810 C C . VAL A 1 103 ? -7.031 -5.949 -6.206 1.00 95.56 103 VAL A C 1
ATOM 812 O O . VAL A 1 103 ? -7.665 -5.695 -7.233 1.00 95.56 103 VAL A O 1
ATOM 815 N N . GLN A 1 104 ? -7.416 -6.906 -5.359 1.00 95.94 104 GLN A N 1
ATOM 816 C CA . GLN A 1 104 ? -8.610 -7.725 -5.587 1.00 95.94 104 GLN A CA 1
ATOM 817 C C . GLN A 1 104 ? -9.885 -6.869 -5.648 1.00 95.94 104 GLN A C 1
ATOM 819 O O . GLN A 1 104 ? -10.675 -7.009 -6.583 1.00 95.94 104 GLN A O 1
ATOM 824 N N . VAL A 1 105 ? -10.060 -5.932 -4.712 1.00 96.56 105 VAL A N 1
ATOM 825 C CA . VAL A 1 105 ? -11.207 -5.007 -4.670 1.00 96.56 105 VAL A CA 1
ATOM 826 C C . VAL A 1 105 ? -11.218 -4.075 -5.883 1.00 96.56 105 VAL A C 1
ATOM 828 O O . VAL A 1 105 ? -12.272 -3.802 -6.465 1.00 96.56 105 VAL A O 1
ATOM 831 N N . ALA A 1 106 ? -10.053 -3.600 -6.326 1.00 95.44 106 ALA A N 1
ATOM 832 C CA . ALA A 1 106 ? -9.950 -2.727 -7.490 1.00 95.44 106 ALA A CA 1
ATOM 833 C C . ALA A 1 106 ? -10.407 -3.401 -8.795 1.00 95.44 106 ALA A C 1
ATOM 835 O O . ALA A 1 106 ? -10.927 -2.708 -9.674 1.00 95.44 106 ALA A O 1
ATOM 836 N N . ASN A 1 107 ? -10.281 -4.726 -8.893 1.00 94.88 107 ASN A N 1
ATOM 837 C CA . ASN A 1 107 ? -10.743 -5.509 -10.039 1.00 94.88 107 ASN A CA 1
ATOM 838 C C . ASN A 1 107 ? -12.255 -5.808 -10.009 1.00 94.88 107 ASN A C 1
ATOM 840 O O . ASN A 1 107 ? -12.817 -6.206 -11.027 1.00 94.88 107 ASN A O 1
ATOM 844 N N . ARG A 1 108 ? -12.951 -5.569 -8.887 1.00 94.94 108 ARG A N 1
ATOM 845 C CA . ARG A 1 108 ? -14.405 -5.792 -8.775 1.00 94.94 108 ARG A CA 1
ATOM 846 C C . ARG A 1 108 ? -15.239 -4.704 -9.465 1.00 94.94 108 ARG A C 1
ATOM 848 O O . ARG A 1 108 ? -14.770 -3.565 -9.606 1.00 94.94 108 ARG A O 1
ATOM 855 N N . PRO A 1 109 ? -16.503 -4.993 -9.844 1.00 95.06 109 PRO A N 1
ATOM 856 C CA . PRO A 1 109 ? -17.433 -3.998 -10.376 1.00 95.06 109 PRO A CA 1
ATOM 857 C C . PRO A 1 109 ? -17.632 -2.797 -9.440 1.00 95.06 109 PRO A C 1
ATOM 859 O O . PRO A 1 109 ? -17.582 -2.906 -8.214 1.00 95.06 109 PRO A O 1
ATOM 862 N N . ARG A 1 110 ? -17.902 -1.624 -10.026 1.00 91.88 110 ARG A N 1
ATOM 863 C CA . ARG A 1 110 ? -17.932 -0.331 -9.314 1.00 91.88 110 ARG A CA 1
ATOM 864 C C . ARG A 1 110 ? -18.936 -0.270 -8.153 1.00 91.88 110 ARG A C 1
ATOM 866 O O . ARG A 1 110 ? -18.685 0.477 -7.209 1.00 91.88 110 ARG A O 1
ATOM 873 N N . ALA A 1 111 ? -20.037 -1.022 -8.229 1.00 91.56 111 ALA A N 1
ATOM 874 C CA . ALA A 1 111 ? -21.079 -1.053 -7.201 1.00 91.56 111 ALA A CA 1
ATOM 875 C C . ALA A 1 111 ? -20.552 -1.590 -5.857 1.00 91.56 111 ALA A C 1
ATOM 877 O O . ALA A 1 111 ? -20.660 -0.907 -4.843 1.00 91.56 111 ALA A O 1
ATOM 878 N N . TYR A 1 112 ? -19.889 -2.750 -5.870 1.00 93.25 112 TYR A N 1
ATOM 879 C CA . TYR A 1 112 ? -19.349 -3.403 -4.668 1.00 93.25 112 TYR A CA 1
ATOM 880 C C . TYR A 1 112 ? -18.061 -2.745 -4.164 1.00 93.25 112 TYR A C 1
ATOM 882 O O . TYR A 1 112 ? -17.826 -2.628 -2.963 1.00 93.25 112 TYR A O 1
ATOM 890 N N . ARG A 1 113 ? -17.260 -2.210 -5.093 1.00 95.62 113 ARG A N 1
ATOM 891 C CA . ARG A 1 113 ? -15.954 -1.612 -4.800 1.00 95.62 113 ARG A CA 1
ATOM 892 C C . ARG A 1 113 ? -16.008 -0.495 -3.754 1.00 95.62 113 ARG A C 1
ATOM 894 O O . ARG A 1 113 ? -15.082 -0.347 -2.968 1.00 95.62 113 ARG A O 1
ATOM 901 N N . ARG A 1 114 ? -17.051 0.343 -3.756 1.00 94.06 114 ARG A N 1
ATOM 902 C CA . ARG A 1 114 ? -17.096 1.542 -2.896 1.00 94.06 114 ARG A CA 1
ATOM 903 C C . ARG A 1 114 ? -17.109 1.203 -1.409 1.00 94.06 114 ARG A C 1
ATOM 905 O O . ARG A 1 114 ? -16.349 1.813 -0.667 1.00 94.06 114 ARG A O 1
ATOM 9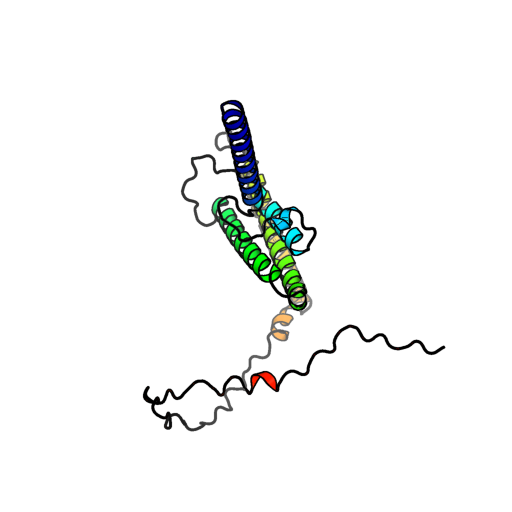12 N N . HIS A 1 115 ? -17.939 0.249 -0.997 1.00 93.94 115 HIS A N 1
ATOM 913 C CA . HIS A 1 115 ? -18.058 -0.135 0.410 1.00 93.94 115 HIS A CA 1
ATOM 914 C C . HIS A 1 115 ? -16.789 -0.832 0.910 1.00 93.94 115 HIS A C 1
ATOM 916 O O . HIS A 1 115 ? -16.268 -0.484 1.966 1.00 93.94 115 HIS A O 1
ATOM 922 N N . GLU A 1 116 ? -16.227 -1.733 0.105 1.00 96.19 116 GLU A N 1
ATOM 923 C CA . GLU A 1 116 ? -14.987 -2.441 0.442 1.00 96.19 116 GLU A CA 1
ATOM 924 C C . GLU A 1 116 ? -13.784 -1.493 0.539 1.00 96.19 116 GLU A C 1
ATOM 926 O O . GLU A 1 116 ? -12.963 -1.622 1.445 1.00 96.19 116 GLU A O 1
ATOM 931 N N . LEU A 1 117 ? -13.704 -0.477 -0.331 1.00 96.50 117 LEU A N 1
ATOM 932 C CA . LEU A 1 117 ? -12.652 0.540 -0.250 1.00 96.50 117 LEU A CA 1
ATOM 933 C C . LEU A 1 117 ? -12.730 1.391 1.024 1.00 96.50 117 LEU A C 1
ATOM 935 O O . LEU A 1 117 ? -11.693 1.852 1.495 1.00 96.50 117 LEU A O 1
ATOM 939 N N . VAL A 1 118 ? -13.925 1.615 1.579 1.00 96.31 118 VAL A N 1
ATOM 940 C CA . VAL A 1 118 ? -14.072 2.328 2.859 1.00 96.31 118 VAL A CA 1
ATOM 941 C C . VAL A 1 118 ? -13.522 1.477 4.003 1.00 96.31 118 VAL A C 1
ATOM 943 O O . VAL A 1 118 ? -12.761 1.987 4.821 1.00 96.31 118 VAL A O 1
ATOM 946 N N . ALA A 1 119 ? -13.830 0.177 4.025 1.00 95.62 119 ALA A N 1
ATOM 947 C CA . ALA A 1 119 ? -13.270 -0.743 5.016 1.00 95.62 119 ALA A CA 1
ATOM 948 C C . ALA A 1 119 ? -11.736 -0.847 4.901 1.00 95.62 119 ALA A C 1
ATOM 950 O O . ALA A 1 119 ? -11.030 -0.825 5.910 1.00 95.62 119 ALA A O 1
ATOM 951 N N . LEU A 1 120 ? -11.208 -0.883 3.674 1.00 97.31 120 LEU A N 1
ATOM 952 C CA . LEU A 1 120 ? -9.765 -0.887 3.428 1.00 97.31 120 LEU A CA 1
ATOM 953 C C . LEU A 1 120 ? -9.076 0.422 3.836 1.00 97.31 120 LEU A C 1
ATOM 955 O O . LEU A 1 120 ? -7.953 0.360 4.324 1.00 97.31 120 LEU A O 1
ATOM 959 N N . ASP A 1 121 ? -9.713 1.594 3.704 1.00 97.44 121 ASP A N 1
ATOM 960 C CA . ASP A 1 121 ? -9.128 2.857 4.200 1.00 97.44 121 ASP A CA 1
ATOM 961 C C . ASP A 1 121 ? -8.864 2.794 5.711 1.00 97.44 121 ASP A C 1
ATOM 963 O O . ASP A 1 121 ? -7.832 3.279 6.171 1.00 97.44 121 ASP A O 1
ATOM 967 N N . VAL A 1 122 ? -9.741 2.142 6.482 1.00 97.19 122 VAL A N 1
ATOM 968 C CA . VAL A 1 122 ? -9.534 1.938 7.926 1.00 97.19 122 VAL A CA 1
ATOM 969 C C . VAL A 1 122 ? -8.314 1.052 8.184 1.00 97.19 122 VAL A C 1
ATOM 971 O O . VAL A 1 122 ? -7.466 1.411 8.999 1.00 97.19 122 VAL A O 1
ATOM 974 N N . GLN A 1 123 ? -8.173 -0.061 7.458 1.00 96.88 123 GLN A N 1
ATOM 975 C CA . GLN A 1 123 ? -7.011 -0.951 7.589 1.00 96.88 123 GLN A CA 1
ATOM 976 C C . GLN A 1 123 ? -5.704 -0.244 7.204 1.00 96.88 123 GLN A C 1
ATOM 978 O O . GLN A 1 123 ? -4.703 -0.361 7.908 1.00 96.88 123 GLN A O 1
ATOM 983 N N . VAL A 1 124 ? -5.714 0.552 6.130 1.00 97.19 124 VAL A N 1
ATOM 984 C CA . VAL A 1 124 ? -4.550 1.351 5.717 1.00 97.19 124 VAL A CA 1
ATOM 985 C C . VAL A 1 124 ? -4.167 2.352 6.807 1.00 97.19 124 VAL A C 1
ATOM 987 O O . VAL A 1 124 ? -2.988 2.458 7.133 1.00 97.19 124 VAL A O 1
ATOM 990 N N . ARG A 1 125 ? -5.134 3.036 7.433 1.00 97.06 125 ARG A N 1
ATOM 991 C CA . ARG A 1 125 ? -4.863 3.944 8.564 1.00 97.06 125 ARG A CA 1
ATOM 992 C C . ARG A 1 125 ? -4.268 3.227 9.773 1.00 97.06 125 ARG A C 1
ATOM 994 O O . ARG A 1 125 ? -3.421 3.797 10.452 1.00 97.06 125 ARG A O 1
ATOM 1001 N N . GLN A 1 126 ? -4.687 1.993 10.049 1.00 96.38 126 GLN A N 1
ATOM 1002 C CA . GLN A 1 126 ? -4.097 1.191 11.124 1.00 96.38 126 GLN A CA 1
ATOM 1003 C C . GLN A 1 126 ? -2.632 0.860 10.824 1.00 96.38 126 GLN A C 1
ATOM 1005 O O . GLN A 1 126 ? -1.778 1.068 11.682 1.00 96.38 126 GLN A O 1
ATOM 1010 N N . VAL A 1 127 ? -2.319 0.429 9.596 1.00 95.69 127 VAL A N 1
ATOM 1011 C CA . VAL A 1 127 ? -0.930 0.184 9.167 1.00 95.69 127 VAL A CA 1
ATOM 1012 C C . VAL A 1 127 ? -0.105 1.475 9.206 1.00 95.69 127 VAL A C 1
ATOM 1014 O O . VAL A 1 127 ? 1.032 1.467 9.673 1.00 95.69 127 VAL A O 1
ATOM 1017 N N . GLU A 1 128 ? -0.677 2.606 8.787 1.00 95.81 128 GLU A N 1
ATOM 1018 C CA . GLU A 1 128 ? -0.048 3.926 8.909 1.00 95.81 128 GLU A CA 1
ATOM 1019 C C . GLU A 1 128 ? 0.283 4.259 10.371 1.00 95.81 128 GLU A C 1
ATOM 1021 O O . GLU A 1 128 ? 1.430 4.595 10.671 1.00 95.81 128 GLU A O 1
ATOM 1026 N N . ALA A 1 129 ? -0.675 4.115 11.286 1.00 95.50 129 ALA A N 1
ATOM 1027 C CA . ALA A 1 129 ? -0.477 4.379 12.709 1.00 95.50 129 ALA A CA 1
ATOM 1028 C C . ALA A 1 129 ? 0.592 3.459 13.324 1.00 95.50 129 ALA A C 1
ATOM 1030 O O . ALA A 1 129 ? 1.473 3.928 14.047 1.00 95.50 129 ALA A O 1
ATOM 1031 N N . LEU A 1 130 ? 0.576 2.165 12.986 1.00 93.81 130 LEU A N 1
ATOM 1032 C CA . LEU A 1 130 ? 1.614 1.220 13.408 1.00 93.81 130 LEU A CA 1
ATOM 1033 C C . LEU A 1 130 ? 2.988 1.621 12.862 1.00 93.81 130 LEU A C 1
ATOM 1035 O O . LEU A 1 130 ? 3.964 1.626 13.609 1.00 93.81 130 LEU A O 1
ATOM 1039 N N . SER A 1 131 ? 3.070 2.043 11.597 1.00 93.00 131 SER A N 1
ATOM 1040 C CA . SER A 1 131 ? 4.331 2.475 10.981 1.00 93.00 131 SER A CA 1
ATOM 1041 C C . SER A 1 131 ? 4.903 3.719 11.657 1.00 93.00 131 SER A C 1
ATOM 1043 O O . SER A 1 131 ? 6.110 3.806 11.879 1.00 93.00 131 SER A O 1
ATOM 1045 N N . GLN A 1 132 ? 4.044 4.667 12.041 1.00 93.00 132 GLN A N 1
ATOM 1046 C CA . GLN A 1 132 ? 4.445 5.854 12.788 1.00 93.00 132 GLN A CA 1
ATOM 1047 C C . GLN A 1 132 ? 4.955 5.478 14.177 1.00 93.00 132 GLN A C 1
ATOM 1049 O O . GLN A 1 132 ? 5.992 5.987 14.596 1.00 93.00 132 GLN A O 1
ATOM 1054 N N . ARG A 1 133 ? 4.289 4.538 14.856 1.00 91.56 133 ARG A N 1
ATOM 1055 C CA . ARG A 1 133 ? 4.723 4.030 16.161 1.00 91.56 133 ARG A CA 1
ATOM 1056 C C . ARG A 1 133 ? 6.081 3.332 16.084 1.00 91.56 133 ARG A C 1
ATOM 1058 O O . ARG A 1 133 ? 6.941 3.600 16.915 1.00 91.56 133 ARG A O 1
ATOM 1065 N N . VAL A 1 134 ? 6.309 2.500 15.065 1.00 90.94 134 VAL A N 1
ATOM 1066 C CA . VAL A 1 134 ? 7.613 1.855 14.824 1.00 90.94 134 VAL A CA 1
ATOM 1067 C C . VAL A 1 134 ? 8.702 2.902 14.591 1.00 90.94 134 VAL A C 1
ATOM 1069 O O . VAL A 1 134 ? 9.756 2.824 15.213 1.00 90.94 134 VAL A O 1
ATOM 1072 N N . ARG A 1 135 ? 8.444 3.934 13.777 1.00 89.19 135 ARG A N 1
ATOM 1073 C CA . ARG A 1 135 ? 9.411 5.026 13.557 1.00 89.19 135 ARG A CA 1
ATOM 1074 C C . ARG A 1 135 ? 9.704 5.823 14.822 1.00 89.19 135 ARG A C 1
ATOM 1076 O O . ARG A 1 135 ? 10.845 6.217 15.039 1.00 89.19 135 ARG A O 1
ATOM 1083 N N . GLN A 1 136 ? 8.690 6.072 15.649 1.00 89.38 136 GLN A N 1
ATOM 1084 C CA . GLN A 1 136 ? 8.888 6.713 16.944 1.00 89.38 136 GLN A CA 1
ATOM 1085 C C . GLN A 1 136 ? 9.797 5.847 17.819 1.00 89.38 136 GLN A C 1
ATOM 1087 O O . GLN A 1 136 ? 10.780 6.364 18.337 1.00 89.38 136 GLN A O 1
ATOM 1092 N N . LEU A 1 137 ? 9.542 4.540 17.929 1.00 86.75 137 LEU A N 1
ATOM 1093 C CA . LEU A 1 137 ? 10.402 3.619 18.683 1.00 86.75 137 LEU A CA 1
ATOM 1094 C C . LEU A 1 137 ? 11.844 3.599 18.149 1.00 86.75 137 LEU A C 1
ATOM 1096 O O . LEU A 1 137 ? 12.786 3.677 18.935 1.00 86.75 137 LEU A O 1
ATOM 1100 N N . GLU A 1 138 ? 12.022 3.574 16.825 1.00 85.38 138 GLU A N 1
ATOM 1101 C CA . GLU A 1 138 ? 13.337 3.671 16.178 1.00 85.38 138 GLU A CA 1
ATOM 1102 C C . GLU A 1 138 ? 14.060 4.966 16.564 1.00 85.38 138 GLU A C 1
ATOM 1104 O O . GLU A 1 138 ? 15.219 4.922 16.979 1.00 85.38 138 GLU A O 1
ATOM 1109 N N . PHE A 1 139 ? 13.374 6.109 16.501 1.00 83.06 139 PHE A N 1
ATOM 1110 C CA . PHE A 1 139 ? 13.951 7.400 16.869 1.00 83.06 139 PHE A CA 1
ATOM 1111 C C . PHE A 1 139 ? 14.393 7.430 18.338 1.00 83.06 139 PHE A C 1
ATOM 1113 O O . PHE A 1 139 ? 15.545 7.753 18.613 1.00 83.06 139 PHE A O 1
ATOM 1120 N N . HIS A 1 140 ? 13.534 6.995 19.267 1.00 79.56 140 HIS A N 1
ATOM 1121 C CA . HIS A 1 140 ? 13.872 6.936 20.695 1.00 79.56 140 HIS A CA 1
ATOM 1122 C C . HIS A 1 140 ? 15.057 5.997 20.967 1.00 79.56 140 HIS A C 1
ATOM 1124 O O . HIS A 1 140 ? 15.922 6.318 21.778 1.00 79.56 140 HIS A O 1
ATOM 1130 N N . SER A 1 141 ? 15.143 4.866 20.257 1.00 75.50 141 SER A N 1
ATOM 1131 C CA . SER A 1 141 ? 16.274 3.939 20.388 1.00 75.50 141 SER A CA 1
ATOM 1132 C C . SER A 1 141 ? 17.585 4.503 19.828 1.00 75.50 141 SER A C 1
ATOM 1134 O O . SER A 1 141 ? 18.648 4.236 20.379 1.00 75.50 141 SER A O 1
ATOM 1136 N N . SER A 1 142 ? 17.521 5.320 18.770 1.00 72.75 142 SER A N 1
ATOM 1137 C CA . SER A 1 142 ? 18.699 5.932 18.147 1.00 72.75 142 SER A CA 1
ATOM 1138 C C . SER A 1 142 ? 19.220 7.153 18.905 1.00 72.75 142 SER A C 1
ATOM 1140 O O . SER A 1 142 ? 20.388 7.502 18.741 1.00 72.75 142 SER A O 1
ATOM 1142 N N . THR A 1 143 ? 18.378 7.828 19.690 1.00 69.75 143 THR A N 1
ATOM 1143 C CA . THR A 1 143 ? 18.795 8.951 20.546 1.00 69.75 143 THR A CA 1
ATOM 1144 C C . THR A 1 143 ? 19.519 8.474 21.810 1.00 69.75 143 THR A C 1
ATOM 1146 O O . THR A 1 143 ? 20.152 9.281 22.488 1.00 69.75 143 THR A O 1
ATOM 1149 N N . ASN A 1 144 ? 19.496 7.171 22.109 1.00 56.81 144 ASN A N 1
ATOM 1150 C CA . ASN A 1 144 ? 20.265 6.607 23.210 1.00 56.81 144 ASN A CA 1
ATOM 1151 C C . ASN A 1 144 ? 21.737 6.418 22.765 1.00 56.81 144 ASN A C 1
ATOM 1153 O O . ASN A 1 144 ? 21.987 5.677 21.808 1.00 56.81 144 ASN A O 1
ATOM 1157 N N . PRO A 1 145 ? 22.717 7.116 23.372 1.00 51.81 145 PRO A N 1
ATOM 1158 C CA . PRO A 1 145 ? 24.111 7.067 22.937 1.00 51.81 145 PRO A CA 1
ATOM 1159 C C . PRO A 1 145 ? 24.708 5.654 23.077 1.00 51.81 145 PRO A C 1
ATOM 1161 O O . PRO A 1 145 ? 24.270 4.870 23.921 1.00 51.81 145 PRO A O 1
ATOM 1164 N N . PRO A 1 146 ? 25.716 5.302 22.253 1.00 55.72 146 PRO A N 1
ATOM 1165 C CA . PRO A 1 146 ? 26.284 3.960 22.232 1.00 55.72 146 PRO A CA 1
ATOM 1166 C C . PRO A 1 146 ? 26.865 3.551 23.600 1.00 55.72 146 PRO A C 1
ATOM 1168 O O . PRO A 1 146 ? 27.450 4.389 24.298 1.00 55.72 146 PRO A O 1
ATOM 1171 N N . PRO A 1 147 ? 26.763 2.258 23.965 1.00 49.91 147 PRO A N 1
ATOM 1172 C CA . PRO A 1 147 ? 27.298 1.724 25.213 1.00 49.91 147 PRO A CA 1
ATOM 1173 C C . PRO A 1 147 ? 28.826 1.853 25.195 1.00 49.91 147 PRO A C 1
ATOM 1175 O O . PRO A 1 147 ? 29.521 1.136 24.478 1.00 49.91 147 PRO A O 1
ATOM 1178 N N . GLY A 1 148 ? 29.343 2.838 25.927 1.00 56.75 148 GLY A N 1
ATOM 1179 C CA . GLY A 1 148 ? 30.760 3.214 25.914 1.00 56.75 148 GLY A CA 1
ATOM 1180 C C . GLY A 1 148 ? 31.018 4.668 26.316 1.00 56.75 148 GLY A C 1
ATOM 1181 O O . GLY A 1 148 ? 32.110 4.985 26.787 1.00 56.75 148 GLY A O 1
ATOM 1182 N N . ALA A 1 149 ? 30.015 5.546 26.220 1.00 55.00 149 ALA A N 1
ATOM 1183 C CA . ALA A 1 149 ? 30.034 6.806 26.958 1.00 55.00 149 ALA A CA 1
ATOM 1184 C C . ALA A 1 149 ? 29.811 6.497 28.451 1.00 55.00 149 ALA A C 1
ATOM 1186 O O . ALA A 1 149 ? 28.815 5.879 28.818 1.00 55.00 149 ALA A O 1
ATOM 1187 N N . ARG A 1 1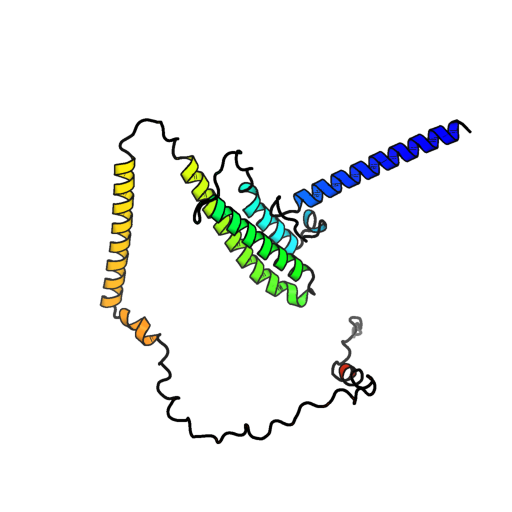50 ? 30.780 6.853 29.302 1.00 52.91 150 ARG A N 1
ATOM 1188 C CA . ARG A 1 150 ? 30.754 6.637 30.760 1.00 52.91 150 ARG A CA 1
ATOM 1189 C C . ARG A 1 150 ? 29.435 7.109 31.408 1.00 52.91 150 ARG A C 1
ATOM 1191 O O . ARG A 1 150 ? 28.825 8.054 30.912 1.00 52.91 150 ARG A O 1
ATOM 1198 N N . PRO A 1 151 ? 29.021 6.470 32.519 1.00 53.75 151 PRO A N 1
ATOM 1199 C CA . PRO A 1 151 ? 27.672 6.567 33.061 1.00 53.75 151 PRO A CA 1
ATOM 1200 C C . PRO A 1 151 ? 27.399 7.972 33.586 1.00 53.75 151 PRO A C 1
ATOM 1202 O O . PRO A 1 151 ? 28.068 8.452 34.501 1.00 53.75 151 PRO A O 1
ATOM 1205 N N . ILE A 1 152 ? 26.390 8.622 33.019 1.00 51.47 152 ILE A N 1
ATOM 1206 C CA . ILE A 1 152 ? 25.731 9.740 33.682 1.00 51.47 152 ILE A CA 1
ATOM 1207 C C . ILE A 1 152 ? 24.666 9.098 34.594 1.00 51.47 152 ILE A C 1
ATOM 1209 O O . ILE A 1 152 ? 23.982 8.188 34.126 1.00 51.47 152 ILE A O 1
ATOM 1213 N N . PRO A 1 153 ? 24.489 9.531 35.856 1.00 56.75 153 PRO A N 1
ATOM 1214 C CA . PRO A 1 153 ? 23.456 9.070 36.813 1.00 56.75 153 PRO A CA 1
ATOM 1215 C C . PRO A 1 153 ? 21.981 9.302 36.374 1.00 56.75 153 PRO A C 1
ATOM 1217 O O . PRO A 1 153 ? 21.076 9.486 37.186 1.00 56.75 153 PRO A O 1
ATOM 1220 N N . GLN A 1 154 ? 21.724 9.313 35.065 1.00 57.16 154 GLN A N 1
ATOM 1221 C CA . GLN A 1 154 ? 20.441 9.577 34.420 1.00 57.16 154 GLN A CA 1
ATOM 1222 C C . GLN A 1 154 ? 19.551 8.335 34.312 1.00 57.16 154 GLN A C 1
ATOM 1224 O O . GLN A 1 154 ? 18.334 8.469 34.310 1.00 57.16 154 GLN A O 1
ATOM 1229 N N . THR A 1 155 ? 20.110 7.121 34.269 1.00 59.97 155 THR A N 1
ATOM 1230 C CA . THR A 1 155 ? 19.290 5.897 34.230 1.00 59.97 155 THR A CA 1
ATOM 1231 C C . THR A 1 155 ? 18.508 5.694 35.516 1.00 59.97 155 THR A C 1
ATOM 1233 O O . THR A 1 155 ? 17.339 5.336 35.449 1.00 59.97 155 THR A O 1
ATOM 1236 N N . ASP A 1 156 ? 19.098 5.989 36.674 1.00 63.44 156 ASP A N 1
ATOM 1237 C CA . ASP A 1 156 ? 18.391 5.843 37.948 1.00 63.44 156 ASP A CA 1
ATOM 1238 C C . ASP A 1 156 ? 17.272 6.875 38.076 1.00 63.44 156 ASP A C 1
ATOM 1240 O O . ASP A 1 156 ? 16.183 6.540 38.532 1.00 63.44 156 ASP A O 1
ATOM 1244 N N . THR A 1 157 ? 17.492 8.106 37.607 1.00 72.25 157 THR A N 1
ATOM 12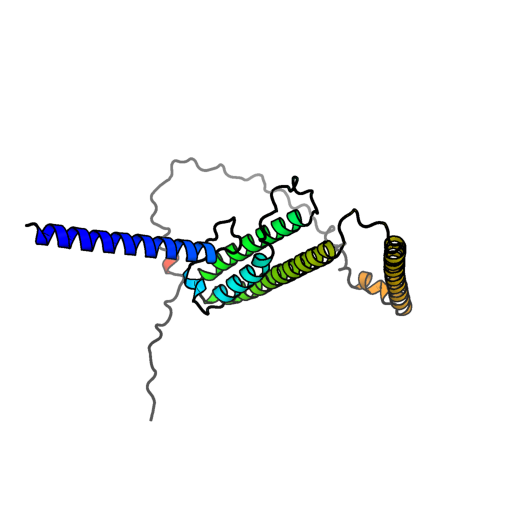45 C CA . THR A 1 157 ? 16.460 9.153 37.610 1.00 72.25 157 THR A CA 1
ATOM 1246 C C . THR A 1 157 ? 15.355 8.887 36.588 1.00 72.25 157 THR A C 1
ATOM 1248 O O . THR A 1 157 ? 14.189 9.091 36.913 1.00 72.25 157 THR A O 1
ATOM 1251 N N . GLU A 1 158 ? 15.667 8.363 35.401 1.00 70.69 158 GLU A N 1
ATOM 1252 C CA . GLU A 1 158 ? 14.658 7.956 34.412 1.00 70.69 158 GLU A CA 1
ATOM 1253 C C . GLU A 1 158 ? 13.875 6.711 34.858 1.00 70.69 158 GLU A C 1
ATOM 1255 O O . GLU A 1 158 ? 12.657 6.671 34.702 1.00 70.69 158 GLU A O 1
ATOM 1260 N N . LEU A 1 159 ? 14.521 5.728 35.495 1.00 78.31 159 LEU A N 1
ATOM 1261 C CA . LEU A 1 159 ? 13.834 4.577 36.093 1.00 78.31 159 LEU A CA 1
ATOM 1262 C C . LEU A 1 159 ? 12.939 4.998 37.260 1.00 78.31 159 LEU A C 1
ATOM 1264 O O . LEU A 1 159 ? 11.803 4.536 37.343 1.00 78.31 159 LEU A O 1
ATOM 1268 N N . HIS A 1 160 ? 13.399 5.915 38.116 1.00 81.38 160 HIS A N 1
ATOM 1269 C CA . HIS A 1 160 ? 12.556 6.502 39.161 1.00 81.38 160 HIS A CA 1
ATOM 1270 C C . HIS A 1 160 ? 11.378 7.269 38.558 1.00 81.38 160 HIS A C 1
ATOM 1272 O O . HIS A 1 160 ? 10.260 7.140 39.044 1.00 81.38 160 HIS A O 1
ATOM 1278 N N . ARG A 1 161 ? 11.588 8.009 37.465 1.00 83.81 161 ARG A N 1
ATOM 1279 C CA . ARG A 1 161 ? 10.525 8.732 36.756 1.00 83.81 161 ARG A CA 1
ATOM 1280 C C . ARG A 1 161 ? 9.499 7.787 36.138 1.00 83.81 161 ARG A C 1
ATOM 1282 O O . ARG A 1 161 ? 8.304 8.060 36.202 1.00 83.81 161 ARG A O 1
ATOM 1289 N N . LEU A 1 162 ? 9.950 6.672 35.568 1.00 83.69 162 LEU A N 1
ATOM 1290 C CA . LEU A 1 162 ? 9.083 5.623 35.035 1.00 83.69 162 LEU A CA 1
ATOM 1291 C C . LEU A 1 162 ? 8.291 4.935 36.147 1.00 83.69 162 LEU A C 1
ATOM 1293 O O . LEU A 1 162 ? 7.077 4.803 36.019 1.00 83.69 162 LEU A O 1
ATOM 1297 N N . ALA A 1 163 ? 8.941 4.570 37.253 1.00 90.06 163 ALA A N 1
ATOM 1298 C CA . ALA A 1 163 ? 8.273 3.997 38.419 1.00 90.06 163 ALA A CA 1
ATOM 1299 C C . ALA A 1 163 ? 7.218 4.959 38.988 1.00 90.06 163 ALA A C 1
ATOM 1301 O O . ALA A 1 163 ? 6.077 4.569 39.222 1.00 90.06 163 ALA A O 1
ATOM 1302 N N . GLN A 1 164 ? 7.565 6.241 39.108 1.00 90.81 164 GLN A N 1
ATOM 1303 C CA . GLN A 1 164 ? 6.661 7.290 39.571 1.00 90.81 164 GLN A CA 1
ATOM 1304 C C . GLN A 1 164 ? 5.499 7.522 38.594 1.00 90.81 164 GLN A C 1
ATOM 1306 O O . GLN A 1 164 ? 4.372 7.767 39.017 1.00 90.81 164 GLN A O 1
ATOM 1311 N N . SER A 1 165 ? 5.746 7.401 37.285 1.00 89.19 165 SER A N 1
ATOM 1312 C CA . SER A 1 165 ? 4.697 7.476 36.269 1.00 89.19 165 SER A CA 1
ATOM 1313 C C . SER A 1 165 ? 3.729 6.301 36.379 1.00 89.19 165 SER A C 1
ATOM 1315 O O . SER A 1 165 ? 2.523 6.529 36.414 1.00 89.19 165 SER A O 1
ATOM 1317 N N . VAL A 1 166 ? 4.218 5.063 36.487 1.00 95.06 166 VAL A N 1
ATOM 1318 C CA . VAL A 1 166 ? 3.359 3.879 36.662 1.00 95.06 166 VAL A CA 1
ATOM 1319 C C . VAL A 1 166 ? 2.512 4.019 37.925 1.00 95.06 166 VAL A C 1
ATOM 1321 O O . VAL A 1 166 ? 1.294 3.879 37.855 1.00 95.06 166 VAL A O 1
ATOM 1324 N N . GLN A 1 167 ? 3.126 4.425 39.036 1.00 95.25 167 GLN A N 1
ATOM 1325 C CA . GLN A 1 167 ? 2.427 4.641 40.299 1.00 95.25 167 GLN A CA 1
ATOM 1326 C C . GLN A 1 167 ? 1.346 5.731 40.197 1.00 95.25 167 GLN A C 1
ATOM 1328 O O . GLN A 1 167 ? 0.247 5.563 40.720 1.00 95.25 167 GLN A O 1
ATOM 1333 N N . HIS A 1 168 ? 1.610 6.821 39.468 1.00 91.69 168 HIS A N 1
ATOM 1334 C CA . HIS A 1 168 ? 0.610 7.858 39.197 1.00 91.69 168 HIS A CA 1
ATOM 1335 C C . HIS A 1 168 ? -0.584 7.317 38.392 1.00 91.69 168 HIS A C 1
ATOM 1337 O O . HIS A 1 168 ? -1.729 7.673 38.666 1.00 91.69 168 HIS A O 1
ATOM 1343 N N . HIS A 1 169 ? -0.349 6.449 37.403 1.00 93.12 169 HIS A N 1
ATOM 1344 C CA . HIS A 1 169 ? -1.441 5.850 36.628 1.00 93.12 169 HIS A CA 1
ATOM 1345 C C . HIS A 1 169 ? -2.262 4.871 37.473 1.00 93.12 169 HIS A C 1
ATOM 1347 O O . HIS A 1 169 ? -3.488 4.905 37.416 1.00 93.12 169 HIS A O 1
ATOM 1353 N N . GLU A 1 170 ? -1.613 4.037 38.288 1.00 94.75 170 GLU A N 1
ATOM 1354 C CA . GLU A 1 170 ? -2.296 3.128 39.217 1.00 94.75 170 GLU A CA 1
ATOM 1355 C C . GLU A 1 170 ? -3.160 3.891 40.223 1.00 94.75 170 GLU A C 1
ATOM 1357 O O . GLU A 1 170 ? -4.307 3.515 40.470 1.00 94.75 170 GLU A O 1
ATOM 1362 N N . GLN A 1 171 ? -2.647 5.009 40.741 1.00 96.50 171 GLN A N 1
ATOM 1363 C CA . GLN A 1 171 ? -3.409 5.893 41.612 1.00 96.50 171 GLN A CA 1
ATOM 1364 C C . GLN A 1 171 ? -4.627 6.485 40.891 1.00 96.50 171 GLN A C 1
ATOM 1366 O O . GLN A 1 171 ? -5.733 6.432 41.427 1.00 96.50 171 GLN A O 1
ATOM 1371 N N . ALA A 1 172 ? -4.461 6.974 39.659 1.00 95.06 172 ALA A N 1
ATOM 1372 C CA . ALA A 1 172 ? -5.573 7.503 38.872 1.00 95.06 172 ALA A CA 1
ATOM 1373 C C . ALA A 1 172 ? -6.666 6.444 38.622 1.00 95.06 172 ALA A C 1
ATOM 1375 O O . ALA A 1 172 ? -7.852 6.755 38.717 1.00 95.06 172 ALA A O 1
ATOM 1376 N N . PHE A 1 173 ? -6.296 5.182 38.366 1.00 93.81 173 PHE A N 1
ATOM 1377 C CA . PHE A 1 173 ? -7.263 4.083 38.241 1.00 93.81 173 PHE A CA 1
ATOM 1378 C C . PHE A 1 173 ? -7.962 3.756 39.561 1.00 93.81 173 PHE A C 1
ATOM 1380 O O . PHE A 1 173 ? -9.166 3.497 39.572 1.00 93.81 173 PHE A O 1
ATOM 1387 N N . ALA A 1 174 ? -7.233 3.777 40.677 1.00 95.50 174 ALA A N 1
ATOM 1388 C CA . ALA A 1 174 ? -7.816 3.555 41.994 1.00 95.50 174 ALA A CA 1
ATOM 1389 C C . ALA A 1 174 ? -8.834 4.650 42.353 1.00 95.50 174 ALA A C 1
ATOM 1391 O O . ALA A 1 174 ? -9.911 4.337 42.864 1.00 95.50 174 ALA A O 1
ATOM 1392 N N . GLU A 1 175 ? -8.525 5.910 42.037 1.00 95.62 175 GLU A N 1
ATOM 1393 C CA . GLU A 1 175 ? -9.429 7.051 42.213 1.00 95.62 175 GLU A CA 1
ATOM 1394 C C . GLU A 1 175 ? -10.664 6.935 41.312 1.00 95.62 175 GLU A C 1
ATOM 1396 O O . GLU A 1 175 ? -11.786 7.098 41.796 1.00 95.62 175 GLU A O 1
ATOM 1401 N N . LEU A 1 176 ? -10.491 6.565 40.038 1.00 92.94 176 LEU A N 1
ATOM 1402 C CA . LEU A 1 176 ? -11.613 6.355 39.118 1.00 92.94 176 LEU A CA 1
ATOM 1403 C C . LEU A 1 176 ? -12.547 5.240 39.617 1.00 92.94 176 LEU A C 1
ATOM 1405 O O . LEU A 1 176 ? -13.754 5.446 39.711 1.00 92.94 176 LEU A O 1
ATOM 1409 N N . ASN A 1 177 ? -11.986 4.100 40.034 1.00 89.19 177 ASN A N 1
ATOM 1410 C CA . ASN A 1 177 ? -12.744 2.980 40.600 1.00 89.19 177 ASN A CA 1
ATOM 1411 C C . ASN A 1 177 ? -13.415 3.333 41.937 1.00 89.19 177 ASN A C 1
ATOM 1413 O O . ASN A 1 177 ? -14.426 2.734 42.311 1.00 89.19 177 ASN A O 1
ATOM 1417 N N . ALA A 1 178 ? -12.841 4.248 42.722 1.00 93.31 178 ALA A N 1
ATOM 1418 C CA . ALA A 1 178 ? -13.462 4.742 43.948 1.00 93.31 178 ALA A CA 1
ATOM 1419 C C . ALA A 1 178 ? -14.657 5.654 43.635 1.00 93.31 178 ALA A C 1
ATOM 1421 O O . ALA A 1 178 ? -15.714 5.490 44.243 1.00 93.31 178 ALA A O 1
ATOM 1422 N N . LEU A 1 179 ? -14.520 6.554 42.655 1.00 92.50 179 LEU A N 1
ATOM 1423 C CA . LEU A 1 179 ? -15.608 7.407 42.172 1.00 92.50 179 LEU A CA 1
ATOM 1424 C C . LEU A 1 179 ? -16.732 6.587 41.536 1.00 92.50 179 LEU A C 1
ATOM 1426 O O . LEU A 1 179 ? -17.903 6.860 41.784 1.00 92.50 179 LEU A O 1
ATOM 1430 N N . GLU A 1 180 ? -16.403 5.563 40.754 1.00 89.38 180 GLU A N 1
ATOM 1431 C CA . GLU A 1 180 ? -17.388 4.671 40.143 1.00 89.38 180 GLU A CA 1
ATOM 1432 C C . GLU A 1 180 ? -18.218 3.938 41.208 1.00 89.38 180 GLU A C 1
ATOM 1434 O O . GLU A 1 180 ? -19.448 3.915 41.138 1.00 89.38 180 GLU A O 1
ATOM 1439 N N . ARG A 1 181 ? -17.563 3.428 42.260 1.00 89.56 181 ARG A N 1
ATOM 1440 C CA . ARG A 1 181 ? -18.247 2.813 43.408 1.00 89.56 181 ARG A CA 1
ATOM 1441 C C . ARG A 1 181 ? -19.077 3.815 44.208 1.00 89.56 181 ARG A C 1
ATOM 1443 O O . ARG A 1 181 ? -20.207 3.500 44.564 1.00 89.56 181 ARG A O 1
ATOM 1450 N N . ALA A 1 182 ? -18.558 5.016 44.464 1.00 93.19 182 ALA A N 1
ATOM 1451 C CA . ALA A 1 182 ? -19.284 6.061 45.190 1.00 93.19 182 ALA A CA 1
ATOM 1452 C C . ALA A 1 182 ? -20.544 6.535 44.444 1.00 93.19 182 ALA A C 1
ATOM 1454 O O . ALA A 1 182 ? -21.532 6.894 45.078 1.00 93.19 182 ALA A O 1
ATOM 1455 N N . ASN A 1 183 ? -20.527 6.491 43.109 1.00 92.31 183 ASN A N 1
ATOM 1456 C CA . ASN A 1 183 ? -21.668 6.838 42.261 1.00 92.31 183 ASN A CA 1
ATOM 1457 C C . ASN A 1 183 ? -22.588 5.643 41.943 1.00 92.31 183 ASN A C 1
ATOM 1459 O O . ASN A 1 183 ? -23.537 5.802 41.178 1.00 92.31 183 ASN A O 1
ATOM 1463 N N . GLY A 1 184 ? -22.321 4.450 42.490 1.00 88.94 184 GLY A N 1
ATOM 1464 C CA . GLY A 1 184 ? -23.131 3.251 42.241 1.00 88.94 184 GLY A CA 1
ATOM 1465 C C . GLY A 1 184 ? -23.039 2.707 40.809 1.00 88.94 184 GLY A C 1
ATOM 1466 O O . GLY A 1 184 ? -23.900 1.941 40.389 1.00 88.94 184 GLY A O 1
ATOM 1467 N N . LEU A 1 185 ? -22.009 3.094 40.052 1.00 81.06 185 LEU A N 1
ATOM 1468 C CA . LEU A 1 185 ? -21.799 2.676 38.661 1.00 81.06 185 LEU A CA 1
ATOM 1469 C C . LEU A 1 185 ? -21.064 1.331 38.537 1.00 81.06 185 LEU A C 1
ATOM 1471 O O . LEU A 1 185 ? -21.091 0.733 37.469 1.00 81.06 185 LEU A O 1
ATOM 1475 N N . GLY A 1 186 ? -20.475 0.809 39.620 1.00 76.81 186 GLY A N 1
ATOM 1476 C CA . GLY A 1 186 ? -19.733 -0.462 39.594 1.00 76.81 186 GLY A CA 1
ATOM 1477 C C . GLY A 1 186 ? -20.573 -1.695 39.217 1.00 76.81 186 GLY A C 1
ATOM 1478 O O . GLY A 1 186 ? -20.016 -2.706 38.797 1.00 76.81 186 GLY A O 1
ATOM 1479 N N . ASP A 1 187 ? -21.904 -1.603 39.304 1.00 74.19 187 ASP A N 1
ATOM 1480 C CA . ASP A 1 187 ? -22.842 -2.655 38.886 1.00 74.19 187 ASP A CA 1
ATOM 1481 C C . ASP A 1 187 ? -23.307 -2.515 37.424 1.00 74.19 187 ASP A C 1
ATOM 1483 O O . ASP A 1 187 ? -24.144 -3.294 36.961 1.00 74.19 187 ASP A O 1
ATOM 1487 N N . LEU A 1 188 ? -22.765 -1.568 36.646 1.00 69.75 188 LEU A N 1
ATOM 1488 C CA . LEU A 1 188 ? -23.122 -1.426 35.231 1.00 69.75 188 LEU A CA 1
ATOM 1489 C C . LEU A 1 188 ? -22.742 -2.679 34.427 1.00 69.75 188 LEU A C 1
ATOM 1491 O O . LEU A 1 188 ? -23.482 -3.076 33.537 1.00 69.75 188 LEU A O 1
ATOM 1495 N N . GLU A 1 189 ? -21.640 -3.347 34.781 1.00 66.62 189 GLU A N 1
ATOM 1496 C CA . GLU A 1 189 ? -21.233 -4.643 34.219 1.00 66.62 189 GLU A CA 1
ATOM 1497 C C . GLU A 1 189 ? -22.248 -5.749 34.566 1.00 66.62 189 GLU A C 1
ATOM 1499 O O . GLU A 1 189 ? -22.523 -6.606 33.733 1.00 66.62 189 GLU A O 1
ATOM 1504 N N . ALA A 1 190 ? -22.856 -5.728 35.760 1.00 71.50 190 ALA A N 1
ATOM 1505 C CA . ALA A 1 190 ? -23.913 -6.668 36.146 1.00 71.50 190 ALA A CA 1
ATOM 1506 C C . ALA A 1 190 ? -25.241 -6.380 35.421 1.00 71.50 190 ALA A C 1
ATOM 1508 O O . ALA A 1 190 ? -25.969 -7.313 35.088 1.00 71.50 190 ALA A O 1
ATOM 1509 N N . LEU A 1 191 ? -25.521 -5.107 35.122 1.00 69.75 191 LEU A N 1
ATOM 1510 C CA . LEU A 1 191 ? -26.670 -4.667 34.323 1.00 69.75 191 LEU A CA 1
ATOM 1511 C C . LEU A 1 191 ? -26.485 -4.918 32.816 1.00 69.75 191 LEU A C 1
ATOM 1513 O O . LEU A 1 191 ? -27.454 -5.201 32.115 1.00 69.75 191 LEU A O 1
ATOM 1517 N N . LEU A 1 192 ? -25.251 -4.811 32.313 1.00 72.12 192 LEU A N 1
ATOM 1518 C CA . LEU A 1 192 ? -24.885 -5.037 30.911 1.00 72.12 192 LEU A CA 1
ATOM 1519 C C . LEU A 1 192 ? -24.556 -6.495 30.611 1.00 72.12 192 LEU A C 1
ATOM 1521 O O . LEU A 1 192 ? -24.563 -6.873 29.438 1.00 72.12 192 LEU A O 1
ATOM 1525 N N . ARG A 1 193 ? -24.274 -7.319 31.629 1.00 73.56 193 ARG A N 1
ATOM 1526 C CA . ARG A 1 193 ? -24.121 -8.762 31.463 1.00 73.56 193 ARG A CA 1
ATOM 1527 C C . ARG A 1 193 ? -25.464 -9.294 30.966 1.00 73.56 193 ARG A C 1
ATOM 1529 O O . ARG A 1 193 ? -26.425 -9.309 31.736 1.00 73.56 193 ARG A O 1
ATOM 1536 N N . PRO A 1 194 ? -25.566 -9.698 29.685 1.00 68.31 194 PRO A N 1
ATOM 1537 C CA . PRO A 1 194 ? -26.819 -10.200 29.151 1.00 68.31 194 PRO A CA 1
ATOM 1538 C C . PRO A 1 194 ? -27.241 -11.367 30.032 1.00 68.31 194 PRO A C 1
ATOM 1540 O O . PRO A 1 194 ? -26.410 -12.234 30.315 1.00 68.31 194 PRO A O 1
ATOM 1543 N N . ALA A 1 195 ? -28.493 -11.344 30.504 1.00 63.81 195 ALA A N 1
ATOM 1544 C CA . ALA A 1 195 ? -29.053 -12.395 31.339 1.00 63.81 195 ALA A CA 1
ATOM 1545 C C . ALA A 1 195 ? -28.647 -13.743 30.742 1.00 63.81 195 ALA A C 1
ATOM 1547 O O . ALA A 1 195 ? -29.030 -14.075 29.615 1.00 63.81 195 ALA A O 1
ATOM 1548 N N . ALA A 1 196 ? -27.776 -14.459 31.458 1.00 60.00 196 ALA A N 1
ATOM 1549 C CA . ALA A 1 196 ? -27.306 -15.757 31.018 1.00 60.00 196 ALA A CA 1
ATOM 1550 C C . ALA A 1 196 ? -28.550 -16.600 30.688 1.00 60.00 196 ALA A C 1
ATOM 1552 O O . ALA A 1 196 ? -29.511 -16.557 31.461 1.00 60.00 196 ALA A O 1
ATOM 1553 N N . PRO A 1 197 ? -28.587 -17.314 29.550 1.00 60.72 197 PRO A N 1
ATOM 1554 C CA . PRO A 1 197 ? -29.738 -18.114 29.147 1.00 60.72 197 PRO A CA 1
ATOM 1555 C C . PRO A 1 197 ? -29.883 -19.324 30.082 1.00 60.72 197 PRO A C 1
ATOM 1557 O O . PRO A 1 197 ? -29.552 -20.448 29.719 1.00 60.72 197 PRO A O 1
ATOM 1560 N N . ALA A 1 198 ? -30.360 -19.092 31.303 1.00 56.38 198 ALA A N 1
ATOM 1561 C CA . ALA A 1 198 ? -30.550 -20.107 32.330 1.00 56.38 198 ALA A CA 1
ATOM 1562 C C . ALA A 1 198 ? -31.810 -20.958 32.096 1.00 56.38 198 ALA A C 1
ATOM 1564 O O . ALA A 1 198 ? -31.991 -21.950 32.787 1.00 56.38 198 ALA A O 1
ATOM 1565 N N . ASP A 1 199 ? -32.639 -20.633 31.094 1.00 52.44 199 ASP A N 1
ATOM 1566 C CA . ASP A 1 199 ? -33.968 -21.247 30.944 1.00 52.44 199 ASP A CA 1
ATOM 1567 C C . ASP A 1 199 ? -34.215 -21.990 29.619 1.00 52.44 199 ASP A C 1
ATOM 1569 O O . ASP A 1 199 ? -35.338 -22.381 29.312 1.00 52.44 199 ASP A O 1
ATOM 1573 N N . ARG A 1 200 ? -33.176 -22.250 28.808 1.00 52.84 200 ARG A N 1
ATOM 1574 C CA . ARG A 1 200 ? -33.331 -23.079 27.588 1.00 52.84 200 ARG A CA 1
ATOM 1575 C C . ARG A 1 200 ? -33.056 -24.571 27.776 1.00 52.84 200 ARG A C 1
ATOM 1577 O O . ARG A 1 200 ? -33.322 -25.338 26.857 1.00 52.84 200 ARG A O 1
ATOM 1584 N N . ALA A 1 201 ? -32.572 -24.997 28.942 1.00 53.91 201 ALA A N 1
ATOM 1585 C CA . ALA A 1 201 ? -32.262 -26.404 29.209 1.00 53.91 201 ALA A CA 1
ATOM 1586 C C . ALA A 1 201 ? -33.471 -27.240 29.686 1.00 53.91 201 ALA A C 1
ATOM 1588 O O . ALA A 1 201 ? -33.368 -28.460 29.753 1.00 53.91 201 ALA A O 1
ATOM 1589 N N . ALA A 1 202 ? -34.631 -26.630 29.965 1.00 55.69 202 ALA A N 1
ATOM 1590 C CA . ALA A 1 202 ? -35.837 -27.362 30.377 1.00 55.69 202 ALA A CA 1
ATOM 1591 C C . ALA A 1 202 ? -36.754 -27.790 29.206 1.00 55.69 202 ALA A C 1
ATOM 1593 O O . ALA A 1 202 ? -37.781 -28.423 29.433 1.00 55.69 202 ALA A O 1
ATOM 1594 N N . SER A 1 203 ? -36.394 -27.489 27.949 1.00 54.38 203 SER A N 1
ATOM 1595 C CA . SER A 1 203 ? -37.167 -27.882 26.753 1.00 54.38 203 SER A CA 1
ATOM 1596 C C . SER A 1 203 ? -36.354 -28.731 25.767 1.00 54.38 203 SER A C 1
ATOM 1598 O O . SER A 1 203 ? -36.428 -28.570 24.554 1.00 54.38 203 SER A O 1
ATOM 1600 N N . SER A 1 204 ? -35.560 -29.663 26.285 1.00 55.84 204 SER A N 1
ATOM 1601 C CA . SER A 1 204 ? -35.102 -30.832 25.529 1.00 55.84 204 SER A CA 1
ATOM 1602 C C . SER A 1 204 ? -35.962 -32.027 25.927 1.00 55.84 204 SER A C 1
ATOM 1604 O O . SER A 1 204 ? -35.562 -32.875 26.721 1.00 55.84 204 SER A O 1
ATOM 1606 N N . ALA A 1 205 ? -37.182 -32.054 25.389 1.00 56.94 205 ALA A N 1
ATOM 1607 C CA . ALA A 1 205 ? -37.935 -33.289 25.251 1.00 56.94 205 ALA A CA 1
ATOM 1608 C C . ALA A 1 205 ? -37.170 -34.237 24.301 1.00 56.94 205 ALA A C 1
ATOM 1610 O O . ALA A 1 205 ? -36.530 -33.765 23.354 1.00 56.94 205 ALA A O 1
ATOM 1611 N N . PRO A 1 206 ? -37.211 -35.558 24.532 1.00 54.66 206 PRO A N 1
ATOM 1612 C CA . PRO A 1 206 ? -36.520 -36.539 23.709 1.00 54.66 206 PRO A CA 1
ATOM 1613 C C . PRO A 1 206 ? -37.237 -36.672 22.362 1.00 54.66 206 PRO A C 1
ATOM 1615 O O . PRO A 1 206 ? -38.171 -37.457 22.206 1.00 54.66 206 PRO A O 1
ATOM 1618 N N . THR A 1 207 ? -36.809 -35.893 21.371 1.00 56.53 207 THR A N 1
ATOM 1619 C CA . THR A 1 207 ? -37.138 -36.175 19.974 1.00 56.53 207 THR A CA 1
ATOM 1620 C C . THR A 1 207 ? -36.369 -37.422 19.574 1.00 56.53 207 THR A C 1
ATOM 1622 O O . THR A 1 207 ? -35.141 -37.411 19.489 1.00 56.53 207 THR A O 1
ATOM 1625 N N . ALA A 1 208 ? -37.125 -38.500 19.396 1.00 53.91 208 ALA A N 1
ATOM 1626 C CA . ALA A 1 208 ? -36.669 -39.774 18.887 1.00 53.91 208 ALA A CA 1
ATOM 1627 C C . ALA A 1 208 ? -35.775 -39.600 17.652 1.00 53.91 208 ALA A C 1
ATOM 1629 O O . ALA A 1 208 ? -36.062 -38.826 16.739 1.00 53.91 208 ALA A O 1
ATOM 1630 N N . ASP A 1 209 ? -34.693 -40.358 17.681 1.00 54.50 209 ASP A N 1
ATOM 1631 C CA . ASP A 1 209 ? -33.673 -40.508 16.663 1.00 54.50 209 ASP A CA 1
ATOM 1632 C C . ASP A 1 209 ? -34.260 -40.982 15.312 1.00 54.50 209 ASP A C 1
ATOM 1634 O O . ASP A 1 209 ? -34.821 -42.079 15.249 1.00 54.50 209 ASP A O 1
ATOM 1638 N N . PRO A 1 210 ? -34.137 -40.206 14.213 1.00 56.44 210 PRO A N 1
ATOM 1639 C CA . PRO A 1 210 ? -34.462 -40.660 12.868 1.00 56.44 210 PRO A CA 1
ATOM 1640 C C . PRO A 1 210 ? -33.202 -41.016 12.048 1.00 56.44 210 PRO A C 1
ATOM 1642 O O . PRO A 1 210 ? -33.237 -40.955 10.819 1.00 56.44 210 PRO A O 1
ATOM 1645 N N . LEU A 1 211 ? -32.079 -41.407 12.672 1.00 48.88 211 LEU A N 1
ATOM 1646 C CA . LEU A 1 211 ? -30.875 -41.855 11.943 1.00 48.88 211 LEU A CA 1
ATOM 1647 C C . LEU A 1 211 ? -30.974 -43.263 11.321 1.00 48.88 211 LEU A C 1
ATOM 1649 O O . LEU A 1 211 ? -30.015 -43.722 10.702 1.00 48.88 211 LEU A O 1
ATOM 1653 N N . ALA A 1 212 ? -32.126 -43.936 11.378 1.00 54.28 212 ALA A N 1
ATOM 1654 C CA . ALA A 1 212 ? -32.307 -45.268 10.787 1.00 54.28 212 ALA A CA 1
ATOM 1655 C C . ALA A 1 212 ? -32.661 -45.279 9.281 1.00 54.28 212 ALA A C 1
ATOM 1657 O O . ALA A 1 212 ? -33.007 -46.324 8.736 1.00 54.28 212 ALA A O 1
ATOM 1658 N N . SER A 1 213 ? -32.599 -44.155 8.562 1.00 56.06 213 SER A N 1
ATOM 1659 C CA . SER A 1 213 ? -32.915 -44.127 7.121 1.00 56.06 213 SER A CA 1
ATOM 1660 C C . SER A 1 213 ? -31.960 -43.236 6.339 1.00 56.06 213 SER A C 1
ATOM 1662 O O . SER A 1 213 ? -32.341 -42.221 5.764 1.00 56.06 213 SER A O 1
ATOM 1664 N N . ARG A 1 214 ? -30.687 -43.634 6.301 1.00 51.78 214 ARG A N 1
ATOM 1665 C CA . ARG A 1 214 ? -29.740 -43.120 5.311 1.00 51.78 214 ARG A CA 1
ATOM 1666 C C . ARG A 1 214 ? -29.728 -44.085 4.114 1.00 51.78 214 ARG A C 1
ATOM 1668 O O . ARG A 1 214 ? -29.203 -45.187 4.262 1.00 51.78 214 ARG A O 1
ATOM 1675 N N . PRO A 1 215 ? -30.325 -43.732 2.961 1.00 60.38 215 PRO A N 1
ATOM 1676 C CA . PRO A 1 215 ? -30.236 -44.556 1.761 1.00 60.38 215 PRO A CA 1
ATOM 1677 C C . PRO A 1 215 ? -28.783 -44.637 1.277 1.00 60.38 215 PRO A C 1
ATOM 1679 O O . PRO A 1 215 ? -28.008 -43.684 1.404 1.00 60.38 215 PRO A O 1
ATOM 1682 N N . ALA A 1 216 ? -28.423 -45.814 0.769 1.00 66.88 216 ALA A N 1
ATOM 1683 C CA . ALA A 1 216 ? -27.106 -46.134 0.238 1.00 66.88 216 ALA A CA 1
ATOM 1684 C C . ALA A 1 216 ? -26.683 -45.156 -0.880 1.00 66.88 216 ALA A C 1
ATOM 1686 O O . ALA A 1 216 ? -27.541 -44.666 -1.619 1.00 66.88 216 ALA A O 1
ATOM 1687 N N . PRO A 1 217 ? -25.377 -44.862 -1.021 1.00 69.81 217 PRO A N 1
ATOM 1688 C CA . PRO A 1 217 ? -24.886 -44.033 -2.114 1.00 69.81 217 PRO A CA 1
ATOM 1689 C C . PRO A 1 217 ? -25.192 -44.694 -3.473 1.00 69.81 217 PRO A C 1
ATOM 1691 O O . PRO A 1 217 ? -25.000 -45.905 -3.604 1.00 69.81 217 PRO A O 1
ATOM 1694 N N . PRO A 1 218 ? -25.646 -43.928 -4.482 1.00 61.84 218 PRO A N 1
ATOM 1695 C CA . PRO A 1 218 ? -25.880 -44.455 -5.819 1.00 61.84 218 PRO A CA 1
ATOM 1696 C C . PRO A 1 218 ? -24.560 -44.875 -6.479 1.00 61.84 218 PRO A C 1
ATOM 1698 O O . PRO A 1 218 ? -23.538 -44.193 -6.376 1.00 61.84 218 PRO A O 1
ATOM 1701 N N . THR A 1 219 ? -24.597 -46.026 -7.143 1.00 66.06 219 THR A N 1
ATOM 1702 C CA . THR A 1 219 ? -23.521 -46.589 -7.963 1.00 66.06 219 THR A CA 1
ATOM 1703 C C . THR A 1 219 ? -23.205 -45.699 -9.181 1.00 66.06 219 THR A C 1
ATOM 1705 O O . THR A 1 219 ? -24.099 -45.014 -9.674 1.00 66.06 219 THR A O 1
ATOM 1708 N N . PRO A 1 220 ? -21.965 -45.706 -9.714 1.00 57.84 220 PRO A N 1
ATOM 1709 C CA . PRO A 1 220 ? -21.489 -44.724 -10.703 1.00 57.84 220 PRO A CA 1
ATOM 1710 C C . PRO A 1 220 ? -22.010 -44.867 -12.150 1.00 57.84 220 PRO A C 1
ATOM 1712 O O . PRO A 1 220 ? -21.413 -44.277 -13.044 1.00 57.84 220 PRO A O 1
ATOM 1715 N N . ASP A 1 221 ? -23.081 -45.624 -12.410 1.00 53.41 221 ASP A N 1
ATOM 1716 C CA . ASP A 1 221 ? -23.461 -46.051 -13.774 1.00 53.41 221 ASP A CA 1
ATOM 1717 C C . ASP A 1 221 ? -24.648 -45.290 -14.411 1.00 53.41 221 ASP A C 1
ATOM 1719 O O . ASP A 1 221 ? -25.092 -45.639 -15.500 1.00 53.41 221 ASP A O 1
ATOM 1723 N N . GLU A 1 222 ? -25.146 -44.208 -13.797 1.00 49.84 222 GLU A N 1
ATOM 1724 C CA . GLU A 1 222 ? -26.252 -43.386 -14.346 1.00 49.84 222 GLU A CA 1
ATOM 1725 C C . GLU A 1 222 ? -25.836 -41.967 -14.790 1.00 49.84 222 GLU A C 1
ATOM 1727 O O . GLU A 1 222 ? -26.575 -40.994 -14.644 1.00 49.84 222 GLU A O 1
ATOM 1732 N N . LEU A 1 223 ? -24.656 -41.812 -15.399 1.00 55.12 223 LEU A N 1
ATOM 1733 C CA . LEU A 1 223 ? -24.311 -40.581 -16.127 1.00 55.12 223 LEU A CA 1
ATOM 1734 C C . LEU A 1 223 ? -24.911 -40.591 -17.546 1.00 55.12 223 LEU A C 1
ATOM 1736 O O . LEU A 1 223 ? -24.226 -40.796 -18.546 1.00 55.12 223 LEU A O 1
ATOM 1740 N N . GLY A 1 224 ? -26.219 -40.327 -17.610 1.00 50.00 224 GLY A N 1
ATOM 1741 C CA . GLY A 1 224 ? -26.916 -39.826 -18.801 1.00 50.00 224 GLY A CA 1
ATOM 1742 C C . GLY A 1 224 ? -26.759 -38.298 -18.962 1.00 50.00 224 GLY A C 1
ATOM 1743 O O . GLY A 1 224 ? -26.477 -37.597 -17.990 1.00 50.00 224 GLY A O 1
ATOM 1744 N N . PRO A 1 225 ? -26.884 -37.740 -20.183 1.00 54.69 225 PRO A N 1
ATOM 1745 C CA . PRO A 1 225 ? -26.172 -36.521 -20.568 1.00 54.69 225 PRO A CA 1
ATOM 1746 C C . PRO A 1 225 ? -26.857 -35.207 -20.151 1.00 54.69 225 PRO A C 1
ATOM 1748 O O . PRO A 1 225 ? -27.885 -34.820 -20.696 1.00 54.69 225 PRO A O 1
ATOM 1751 N N . ALA A 1 226 ? -26.206 -34.468 -19.251 1.00 55.09 226 ALA A N 1
ATOM 1752 C CA . ALA A 1 226 ? -25.771 -33.067 -19.394 1.00 55.09 226 ALA A CA 1
ATOM 1753 C C . ALA A 1 226 ? -26.611 -32.055 -20.226 1.00 55.09 226 ALA A C 1
ATOM 1755 O O . ALA A 1 226 ? -26.021 -31.222 -20.916 1.00 55.09 226 ALA A O 1
ATOM 1756 N N . ARG A 1 227 ? -27.952 -32.057 -20.176 1.00 55.03 227 ARG A N 1
ATOM 1757 C CA . ARG A 1 227 ? -28.757 -31.076 -20.944 1.00 55.03 227 ARG A CA 1
ATOM 1758 C C . ARG A 1 227 ? -29.804 -30.253 -20.203 1.00 55.03 227 ARG A C 1
ATOM 1760 O O . ARG A 1 227 ? -30.379 -29.367 -20.825 1.00 55.03 227 ARG A O 1
ATOM 1767 N N . GLU A 1 228 ? -30.014 -30.439 -18.904 1.00 51.84 228 GLU A N 1
ATOM 1768 C CA . GLU A 1 228 ? -31.150 -29.781 -18.229 1.00 51.84 228 GLU A CA 1
ATOM 1769 C C . GLU A 1 228 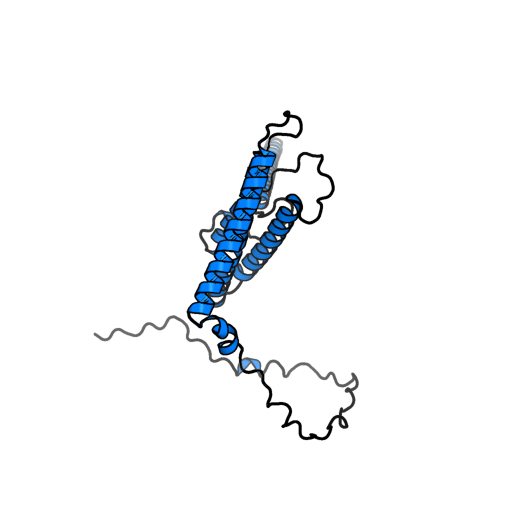? -30.775 -28.593 -17.322 1.00 51.84 228 GLU A C 1
ATOM 1771 O O . GLU A 1 228 ? -31.640 -27.833 -16.896 1.00 51.84 228 GLU A O 1
ATOM 1776 N N . ALA A 1 229 ? -29.480 -28.342 -17.098 1.00 54.94 229 ALA A N 1
ATOM 1777 C CA . ALA A 1 229 ? -29.028 -27.233 -16.248 1.00 54.94 229 ALA A CA 1
ATOM 1778 C C . ALA A 1 229 ? -29.087 -25.840 -16.918 1.00 54.94 229 ALA A C 1
ATOM 1780 O O . ALA A 1 229 ? -29.049 -24.828 -16.218 1.00 54.94 229 ALA A O 1
ATOM 1781 N N . ASP A 1 230 ? -29.236 -25.761 -18.246 1.00 56.06 230 ASP A N 1
ATOM 1782 C CA . ASP A 1 230 ? -29.276 -24.480 -18.976 1.00 56.06 230 ASP A CA 1
ATOM 1783 C C . ASP A 1 230 ? -30.677 -23.844 -19.056 1.00 56.06 230 ASP A C 1
ATOM 1785 O O . ASP A 1 230 ? -30.802 -22.654 -19.354 1.00 56.06 230 ASP A O 1
ATOM 1789 N N . ALA A 1 231 ? -31.746 -24.588 -18.751 1.00 54.84 231 ALA A N 1
ATOM 1790 C CA . ALA A 1 231 ? -33.113 -24.075 -18.875 1.00 54.84 231 ALA A CA 1
ATOM 1791 C C . ALA A 1 231 ? -33.545 -23.201 -17.681 1.00 54.84 231 ALA A C 1
ATOM 1793 O O . ALA A 1 231 ? -34.295 -22.241 -17.852 1.00 54.84 231 ALA A O 1
ATOM 1794 N N . ILE A 1 232 ? -33.039 -23.475 -16.474 1.00 56.84 232 ILE A N 1
ATOM 1795 C CA . ILE A 1 232 ? -33.494 -22.786 -15.253 1.00 56.84 232 ILE A CA 1
ATOM 1796 C C . ILE A 1 232 ? -32.816 -21.412 -15.084 1.00 56.84 232 ILE A C 1
ATOM 1798 O O . ILE A 1 232 ? -33.414 -20.488 -14.531 1.00 56.84 232 ILE A O 1
ATOM 1802 N N . SER A 1 233 ? -31.618 -21.208 -15.644 1.00 56.62 233 SER A N 1
ATOM 1803 C CA . SER A 1 233 ? -30.917 -19.915 -15.540 1.00 56.62 233 SER A CA 1
ATOM 1804 C C . SER A 1 233 ? -31.526 -18.790 -16.389 1.00 56.62 233 SER A C 1
ATOM 1806 O O . SER A 1 233 ? -31.256 -17.623 -16.115 1.00 56.62 233 SER A O 1
ATOM 1808 N N . GLN A 1 234 ? -32.373 -19.086 -17.385 1.00 58.41 234 GLN A N 1
ATOM 1809 C CA . GLN A 1 234 ? -32.966 -18.042 -18.239 1.00 58.41 234 GLN A CA 1
ATOM 1810 C C . GLN A 1 234 ? -34.280 -17.455 -17.707 1.00 58.41 234 GLN A C 1
ATOM 1812 O O . GLN A 1 234 ? -34.700 -16.399 -18.173 1.00 58.41 234 GLN A O 1
ATOM 1817 N N . GLN A 1 235 ? -34.927 -18.085 -16.722 1.00 61.03 235 GLN A N 1
ATOM 1818 C CA . GLN A 1 235 ? -36.269 -17.678 -16.285 1.00 61.03 235 GLN A CA 1
ATOM 1819 C C . GLN A 1 235 ? -36.290 -16.719 -15.083 1.00 61.03 235 GLN A C 1
ATOM 1821 O O . GLN A 1 235 ? -37.342 -16.163 -14.778 1.00 61.03 235 GLN A O 1
ATOM 1826 N N . LEU A 1 236 ? -35.149 -16.480 -14.420 1.00 66.56 236 LEU A N 1
ATOM 1827 C CA . LEU A 1 236 ? -35.111 -15.726 -13.157 1.00 66.56 236 LEU A CA 1
ATOM 1828 C C . LEU A 1 236 ? -34.651 -14.260 -13.261 1.00 66.56 236 LEU A C 1
ATOM 1830 O O . LEU A 1 236 ? -34.694 -13.552 -12.257 1.00 66.56 236 LEU A O 1
ATOM 1834 N N . TRP A 1 237 ? -34.246 -13.768 -14.440 1.00 65.44 237 TRP A N 1
ATOM 1835 C CA . TRP A 1 237 ? -33.831 -12.366 -14.606 1.00 65.44 237 TRP A CA 1
ATOM 1836 C C . TRP A 1 237 ? -34.654 -11.626 -15.669 1.00 65.44 237 TRP A C 1
ATOM 1838 O O . TRP A 1 237 ? -34.543 -11.943 -16.853 1.00 65.44 237 TRP A O 1
ATOM 1848 N N . PRO A 1 238 ? -35.439 -10.595 -15.298 1.00 68.38 238 PRO A N 1
ATOM 1849 C CA . PRO A 1 238 ? -36.038 -9.708 -16.284 1.00 68.38 238 PRO A CA 1
ATOM 1850 C C . PRO A 1 238 ? -34.944 -8.884 -16.994 1.00 68.38 238 PRO A C 1
ATOM 1852 O O . PRO A 1 238 ? -33.965 -8.477 -16.357 1.00 68.38 238 PRO A O 1
ATOM 1855 N N . PRO A 1 239 ? -35.093 -8.599 -18.302 1.00 69.06 239 PRO A N 1
ATOM 1856 C CA . PRO A 1 239 ? -34.146 -7.773 -19.038 1.00 69.06 239 PRO A CA 1
ATOM 1857 C C . PRO A 1 239 ? -34.108 -6.360 -18.447 1.00 69.06 239 PRO A C 1
ATOM 1859 O O . PRO A 1 239 ? -35.129 -5.686 -18.307 1.00 69.06 239 PRO A O 1
ATOM 1862 N N . THR A 1 240 ? -32.909 -5.896 -18.103 1.00 73.00 240 THR A N 1
ATOM 1863 C CA . THR A 1 240 ? -32.673 -4.527 -17.645 1.00 73.00 240 THR A CA 1
ATOM 1864 C C . THR A 1 240 ? -33.019 -3.522 -18.755 1.00 73.00 240 THR A C 1
ATOM 1866 O O . THR A 1 240 ? -32.627 -3.714 -19.911 1.00 73.00 240 THR A O 1
ATOM 1869 N N . PRO A 1 241 ? -33.742 -2.430 -18.446 1.00 65.25 241 PRO A N 1
ATOM 1870 C CA . PRO A 1 241 ? -34.097 -1.427 -19.442 1.00 65.25 241 PRO A CA 1
ATOM 1871 C C . PRO A 1 241 ? -32.841 -0.730 -19.982 1.00 65.25 241 PRO A C 1
ATOM 1873 O O . PRO A 1 241 ? -32.001 -0.238 -19.224 1.00 65.25 241 PRO A O 1
ATOM 1876 N N . ARG A 1 242 ? -32.716 -0.676 -21.315 1.00 62.75 242 ARG A N 1
ATOM 1877 C CA . ARG A 1 242 ? -31.642 0.049 -22.011 1.00 62.75 242 ARG A CA 1
ATOM 1878 C C . ARG A 1 242 ? -31.680 1.542 -21.633 1.00 62.75 242 ARG A C 1
ATOM 1880 O O . ARG A 1 242 ? -32.725 2.176 -21.799 1.00 62.75 242 ARG A O 1
ATOM 1887 N N . PRO A 1 243 ? -30.558 2.145 -21.205 1.00 57.22 243 PRO A N 1
ATOM 1888 C CA . PRO A 1 243 ? -30.489 3.576 -20.945 1.00 57.22 243 PRO A CA 1
ATOM 1889 C C . PRO A 1 243 ? -30.446 4.323 -22.287 1.00 57.22 243 PRO A C 1
ATOM 1891 O O . PRO A 1 243 ? -29.405 4.387 -22.935 1.00 57.22 243 PRO A O 1
ATOM 1894 N N . GLY A 1 244 ? -31.587 4.852 -22.738 1.00 67.06 244 GLY A N 1
ATOM 1895 C CA . GLY A 1 244 ? -31.647 5.608 -23.998 1.00 67.06 244 GLY A CA 1
ATOM 1896 C C . GLY A 1 244 ? -33.010 6.155 -24.433 1.00 67.06 244 GLY A C 1
ATOM 1897 O O . GLY A 1 244 ? -33.053 6.999 -25.325 1.00 67.06 244 GLY A O 1
ATOM 1898 N N . ALA A 1 245 ? -34.123 5.750 -23.817 1.00 51.91 245 ALA A N 1
ATOM 1899 C CA . ALA A 1 245 ? -35.435 6.298 -24.161 1.00 51.91 245 ALA A CA 1
ATOM 1900 C C . ALA A 1 245 ? -35.633 7.694 -23.532 1.00 51.91 245 ALA A C 1
ATOM 1902 O O . ALA A 1 245 ? -36.037 7.824 -22.378 1.00 51.91 245 ALA A O 1
ATOM 1903 N N . ARG A 1 246 ? -35.323 8.756 -24.288 1.00 62.00 246 ARG A N 1
ATOM 1904 C CA . ARG A 1 246 ? -35.748 10.131 -23.973 1.00 62.00 246 ARG A CA 1
ATOM 1905 C C . ARG A 1 246 ? -37.262 10.242 -24.161 1.00 62.00 246 ARG A C 1
ATOM 1907 O O . ARG A 1 246 ? -37.755 10.032 -25.264 1.00 62.00 246 ARG A O 1
ATOM 1914 N N . ALA A 1 247 ? -37.977 10.619 -23.104 1.00 65.94 247 ALA A N 1
ATOM 1915 C CA . ALA A 1 247 ? -39.386 10.989 -23.189 1.00 65.94 247 ALA A CA 1
ATOM 1916 C C . ALA A 1 247 ? -39.571 12.284 -24.019 1.00 65.94 247 ALA A C 1
ATOM 1918 O O . ALA A 1 247 ? -38.731 13.189 -23.926 1.00 65.94 247 ALA A O 1
ATOM 1919 N N . PRO A 1 248 ? -40.643 12.401 -24.824 1.00 67.12 248 PRO A N 1
ATOM 1920 C CA . PRO A 1 248 ? -40.931 13.605 -25.596 1.00 67.12 248 PRO A CA 1
ATOM 1921 C C . PRO A 1 248 ? -41.391 14.752 -24.682 1.00 67.12 248 PRO A C 1
ATOM 1923 O O . PRO A 1 248 ? -42.292 14.591 -23.861 1.00 67.12 248 PRO A O 1
ATOM 1926 N N . ARG A 1 249 ? -40.773 15.929 -24.844 1.00 66.69 249 ARG A N 1
ATOM 1927 C CA . ARG A 1 249 ? -41.220 17.194 -24.239 1.00 66.69 249 ARG A CA 1
ATOM 1928 C C . ARG A 1 249 ? -42.594 17.556 -24.806 1.00 66.69 249 ARG A C 1
ATOM 1930 O O . ARG A 1 249 ? -42.691 17.839 -25.999 1.00 66.69 249 ARG A O 1
ATOM 1937 N N . GLN A 1 250 ? -43.621 17.576 -23.962 1.00 69.62 250 GLN A N 1
ATOM 1938 C CA . GLN A 1 250 ? -44.864 18.271 -24.287 1.00 69.62 250 GLN A CA 1
ATOM 1939 C C . GLN A 1 250 ? -44.626 19.784 -24.203 1.00 69.62 250 GLN A C 1
ATOM 1941 O O . GLN A 1 250 ? -43.894 20.255 -23.327 1.00 69.62 250 GLN A O 1
ATOM 1946 N N . ARG A 1 251 ? -45.152 20.483 -25.211 1.00 70.44 251 ARG A N 1
ATOM 1947 C CA . ARG A 1 251 ? -45.154 21.941 -25.359 1.00 70.44 251 ARG A CA 1
ATOM 1948 C C . ARG A 1 251 ? -46.217 22.571 -24.477 1.00 70.44 251 ARG A C 1
ATOM 1950 O O . ARG A 1 251 ? -47.271 21.921 -24.318 1.00 70.44 251 ARG A O 1
#

Radius of gyration: 33.35 Å; chains: 1; bounding box: 76×68×97 Å